Protein AF-A0A6A4IQ89-F1 (afdb_monomer_lite)

Secondary structure (DSSP, 8-state):
--HHHHHHHHHHHHHHHHSGGG--HHHHHHHHHHHHHHHHHHHHHHHHHHHHHHHHH-----TT-------------HHHHHHHHHHHHHHTTS-TT-TT---HHHHHHHHHHHHHHHHHHHHHHHHHHHHTTPPPTT----HHHHHHHHHHHHH----HHHHSSSSSS-S---TTGGG--S-TTS--S---PPPPHHHHHHGGGS----TTS----SS-------

Structure (mmCIF, N/CA/C/O backbone):
data_AF-A0A6A4IQ89-F1
#
_entry.id   AF-A0A6A4IQ89-F1
#
loop_
_atom_site.group_PDB
_atom_site.id
_atom_site.type_symbol
_atom_site.label_atom_id
_atom_site.label_alt_id
_atom_site.label_comp_id
_atom_site.label_asym_id
_atom_site.label_entity_id
_atom_site.label_seq_id
_atom_site.pdbx_PDB_ins_code
_atom_site.Cartn_x
_atom_site.Cartn_y
_atom_site.Cartn_z
_atom_site.occupancy
_atom_site.B_iso_or_equiv
_atom_site.auth_seq_id
_atom_site.auth_comp_id
_atom_site.auth_asym_id
_atom_site.auth_atom_id
_atom_site.pdbx_PDB_model_num
ATOM 1 N N . MET A 1 1 ? 2.270 -12.446 33.633 1.00 68.94 1 MET A N 1
ATOM 2 C CA . MET A 1 1 ? 0.874 -12.701 34.035 1.00 68.94 1 MET A CA 1
ATOM 3 C C . MET A 1 1 ? 0.295 -13.716 33.079 1.00 68.94 1 MET A C 1
ATOM 5 O O . MET A 1 1 ? 0.634 -13.669 31.901 1.00 68.94 1 MET A O 1
ATOM 9 N N . SER A 1 2 ? -0.497 -14.657 33.582 1.00 84.56 2 SER A N 1
ATOM 10 C CA . SER A 1 2 ? -1.205 -15.602 32.707 1.00 84.56 2 SER A CA 1
ATOM 11 C C . SER A 1 2 ? -2.421 -14.926 32.058 1.00 84.56 2 SER A C 1
ATOM 13 O O . SER A 1 2 ? -2.947 -13.960 32.606 1.00 84.56 2 SER A O 1
ATOM 15 N N . VAL A 1 3 ? -2.892 -15.431 30.913 1.00 86.69 3 VAL A N 1
ATOM 16 C CA . VAL A 1 3 ? -4.112 -14.921 30.243 1.00 86.69 3 VAL A CA 1
ATOM 17 C C . VAL A 1 3 ? -5.302 -14.911 31.205 1.00 86.69 3 VAL A C 1
ATOM 19 O O . VAL A 1 3 ? -6.058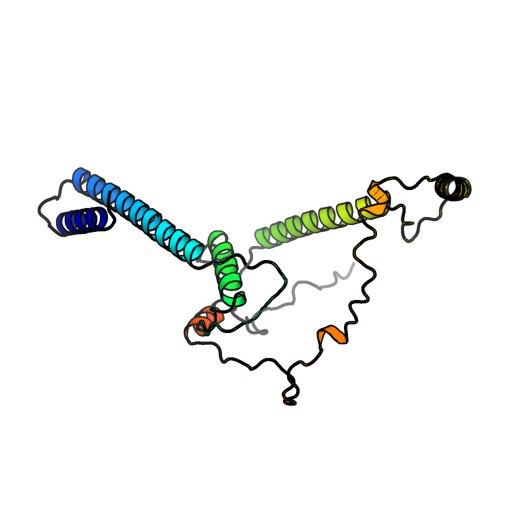 -13.947 31.269 1.00 86.69 3 VAL A O 1
ATOM 22 N N . TRP A 1 4 ? -5.411 -15.965 32.009 1.00 86.94 4 TRP A N 1
ATOM 23 C CA . TRP A 1 4 ? -6.479 -16.135 32.986 1.00 86.94 4 TRP A CA 1
ATOM 24 C C . TRP A 1 4 ? -6.434 -15.078 34.098 1.00 86.94 4 TRP A C 1
ATOM 26 O O . TRP A 1 4 ? -7.455 -14.538 34.510 1.00 86.94 4 TRP A O 1
ATOM 36 N N . GLU A 1 5 ? -5.229 -14.733 34.550 1.00 90.56 5 GLU A N 1
ATOM 37 C CA . GLU A 1 5 ? -4.998 -13.685 35.547 1.00 90.56 5 GLU A CA 1
ATOM 38 C C . GLU A 1 5 ? -5.345 -12.292 34.999 1.00 90.56 5 GLU A C 1
ATOM 40 O O . GLU A 1 5 ? -5.971 -11.495 35.697 1.00 90.56 5 GLU A O 1
ATOM 45 N N . LEU A 1 6 ? -5.016 -12.017 33.731 1.00 90.62 6 LEU A N 1
ATOM 46 C CA . LEU A 1 6 ? -5.393 -10.770 33.055 1.00 90.62 6 LEU A CA 1
ATOM 47 C C . LEU A 1 6 ? -6.915 -10.642 32.897 1.00 90.62 6 LEU A C 1
ATOM 49 O O . LEU A 1 6 ? -7.459 -9.560 33.110 1.00 90.62 6 LEU A O 1
ATOM 53 N N . GLN A 1 7 ? -7.608 -11.739 32.583 1.00 90.50 7 GLN A N 1
ATOM 54 C CA . GLN A 1 7 ? -9.072 -11.773 32.513 1.00 90.50 7 GLN A CA 1
ATOM 55 C C . GLN A 1 7 ? -9.723 -11.550 33.888 1.00 90.50 7 GLN A C 1
ATOM 57 O O . GLN A 1 7 ? -10.624 -10.721 33.995 1.00 90.50 7 GLN A O 1
ATOM 62 N N . ASP A 1 8 ? -9.233 -12.190 34.959 1.00 93.88 8 ASP A N 1
ATOM 63 C CA . ASP A 1 8 ? -9.759 -11.960 36.319 1.00 93.88 8 ASP A CA 1
ATOM 64 C C . ASP A 1 8 ? -9.570 -10.499 36.767 1.00 93.88 8 ASP A C 1
ATOM 66 O O . ASP A 1 8 ? -10.473 -9.892 37.355 1.00 93.88 8 ASP A O 1
ATOM 70 N N . MET A 1 9 ? -8.421 -9.893 36.447 1.00 90.94 9 MET A N 1
ATOM 71 C CA . MET A 1 9 ? -8.182 -8.470 36.706 1.00 90.94 9 MET A CA 1
ATOM 72 C C . MET A 1 9 ? -9.111 -7.569 35.885 1.00 90.94 9 MET A C 1
ATOM 74 O O . MET A 1 9 ? -9.670 -6.612 36.428 1.00 90.94 9 MET A O 1
ATOM 78 N N . TYR A 1 10 ? -9.322 -7.887 34.605 1.00 92.75 10 TYR A N 1
ATOM 79 C CA . TYR A 1 10 ? -10.245 -7.156 33.739 1.00 92.75 10 TYR A CA 1
ATOM 80 C C . TYR A 1 10 ? -11.674 -7.173 34.295 1.00 92.75 10 TYR A C 1
ATOM 82 O O . TYR A 1 10 ? -12.286 -6.112 34.447 1.00 92.75 10 TYR A O 1
ATOM 90 N N . ASP A 1 11 ? -12.165 -8.350 34.684 1.00 93.69 11 ASP A N 1
ATOM 91 C CA . ASP A 1 11 ? -13.508 -8.552 35.231 1.00 93.69 11 ASP A CA 1
ATOM 92 C C . ASP A 1 11 ? -13.694 -7.876 36.589 1.00 93.69 11 ASP A C 1
ATOM 94 O O . ASP A 1 11 ? -14.773 -7.359 36.906 1.00 93.69 11 ASP A O 1
ATOM 98 N N . ARG A 1 12 ? -12.646 -7.868 37.419 1.00 90.75 12 ARG A N 1
ATOM 99 C CA . ARG A 1 12 ? -12.648 -7.151 38.695 1.00 90.75 12 ARG A CA 1
ATOM 100 C C . ARG A 1 12 ? -12.731 -5.645 38.469 1.00 90.75 12 ARG A C 1
ATOM 102 O O . ARG A 1 12 ? -13.563 -4.990 39.095 1.00 90.75 12 ARG A O 1
ATOM 109 N N . ASN A 1 13 ? -11.934 -5.110 37.547 1.00 90.06 13 ASN A N 1
ATOM 110 C CA . ASN A 1 13 ? -11.950 -3.692 37.197 1.00 90.06 13 ASN A CA 1
ATOM 111 C C . ASN A 1 13 ? -13.287 -3.287 36.558 1.00 90.06 13 ASN A C 1
ATOM 113 O O . ASN A 1 13 ? -13.842 -2.249 36.914 1.00 90.06 13 ASN A O 1
ATOM 117 N N . ALA A 1 14 ? -13.876 -4.148 35.724 1.00 90.31 14 ALA A N 1
ATOM 118 C CA . ALA A 1 14 ? -15.199 -3.934 35.140 1.00 90.31 14 ALA A CA 1
ATOM 119 C C . ALA A 1 14 ? -16.295 -3.899 36.215 1.00 90.31 14 ALA A C 1
ATOM 121 O O . ALA A 1 14 ? -17.145 -3.009 36.208 1.00 90.31 14 ALA A O 1
ATOM 122 N N . ARG A 1 15 ? -16.246 -4.815 37.193 1.00 89.81 15 ARG A N 1
ATOM 123 C CA . ARG A 1 15 ? -17.157 -4.801 38.350 1.00 89.81 15 ARG A CA 1
ATOM 124 C C . ARG A 1 15 ? -17.005 -3.542 39.197 1.00 89.81 15 ARG A C 1
ATOM 126 O O . ARG A 1 15 ? -18.012 -3.001 39.646 1.00 89.81 15 ARG A O 1
ATOM 133 N N . ILE A 1 16 ? -15.778 -3.059 39.393 1.00 86.50 16 ILE A N 1
ATOM 134 C CA . ILE A 1 16 ? -15.506 -1.823 40.137 1.00 86.50 16 ILE A CA 1
ATOM 135 C C . ILE A 1 16 ? -16.089 -0.612 39.401 1.00 86.50 16 ILE A C 1
ATOM 137 O O . ILE A 1 16 ? -16.771 0.192 40.033 1.00 86.50 16 ILE A O 1
ATOM 141 N N . LEU A 1 17 ? -15.889 -0.514 38.083 1.00 85.44 17 LEU A N 1
ATOM 142 C CA . LEU A 1 17 ? -16.456 0.553 37.249 1.00 85.44 17 LEU A CA 1
ATOM 143 C C . LEU A 1 17 ? -17.991 0.504 37.181 1.00 85.44 17 LEU A C 1
ATOM 145 O O . LEU A 1 17 ? -18.634 1.551 37.174 1.00 85.44 17 LEU A O 1
ATOM 149 N N . ALA A 1 18 ? -18.585 -0.693 37.165 1.00 85.56 18 ALA A N 1
ATOM 150 C CA . ALA A 1 18 ? -20.037 -0.875 37.200 1.00 85.56 18 ALA A CA 1
ATOM 151 C C . ALA A 1 18 ? -20.637 -0.559 38.582 1.00 85.56 18 ALA A C 1
ATOM 153 O O . ALA A 1 18 ? -21.806 -0.181 38.690 1.00 85.56 18 ALA A O 1
ATOM 154 N N . SER A 1 19 ? -19.852 -0.707 39.653 1.00 82.19 19 SER A N 1
ATOM 155 C CA . SER A 1 19 ? -20.294 -0.408 41.011 1.00 82.19 19 SER A CA 1
ATOM 156 C C . SER A 1 19 ? -20.201 1.094 41.303 1.00 82.19 19 SER A C 1
ATOM 158 O O . SER A 1 19 ? -19.132 1.695 41.314 1.00 82.19 19 SER A O 1
ATOM 160 N N . THR A 1 20 ? -21.330 1.720 41.634 1.00 64.81 20 THR A N 1
ATOM 161 C CA . THR A 1 20 ? -21.434 3.163 41.950 1.00 64.81 20 THR A CA 1
ATOM 162 C C . THR A 1 20 ? -20.740 3.564 43.270 1.00 64.81 20 THR A C 1
ATOM 164 O O . THR A 1 20 ? -20.880 4.690 43.742 1.00 64.81 20 THR A O 1
ATOM 167 N N . GLN A 1 21 ? -20.004 2.650 43.914 1.00 60.44 21 GLN A N 1
ATOM 168 C CA . GLN A 1 21 ? -19.345 2.870 45.209 1.00 60.44 21 GLN A CA 1
ATOM 169 C C . GLN A 1 21 ? -17.971 3.559 45.092 1.00 60.44 21 GLN A C 1
ATOM 171 O O . GLN A 1 21 ? -17.396 3.942 46.109 1.00 60.44 21 GLN A O 1
ATOM 176 N N . GLY A 1 22 ? -17.460 3.770 43.873 1.00 58.81 22 GLY A N 1
ATOM 177 C CA . GLY A 1 22 ? -16.130 4.327 43.595 1.00 58.81 22 GLY A CA 1
ATOM 178 C C . GLY A 1 22 ? -16.110 5.710 42.930 1.00 58.81 22 GLY A C 1
ATOM 179 O O . GLY A 1 22 ? -15.204 5.974 42.145 1.00 58.81 22 GLY A O 1
ATOM 180 N N . ASN A 1 23 ? -17.070 6.599 43.217 1.00 59.66 23 ASN A N 1
ATOM 181 C CA . ASN A 1 23 ? -17.261 7.906 42.550 1.00 59.66 23 ASN A CA 1
ATOM 182 C C . ASN A 1 23 ? -16.184 8.986 42.837 1.00 59.66 23 ASN A C 1
ATOM 184 O O . ASN A 1 23 ? -16.491 10.179 42.861 1.00 59.66 23 ASN A O 1
ATOM 188 N N . SER A 1 24 ? -14.916 8.625 43.050 1.00 75.19 24 SER A N 1
ATOM 189 C CA . SER A 1 24 ? -13.835 9.618 42.974 1.00 75.19 24 SER A CA 1
ATOM 190 C C . SER A 1 24 ? -13.280 9.624 41.550 1.00 75.19 24 SER A C 1
ATOM 192 O O . SER A 1 24 ? -12.817 8.594 41.064 1.00 75.19 24 SER A O 1
ATOM 194 N N . SER A 1 25 ? -13.339 10.773 40.872 1.00 77.50 25 SER A N 1
ATOM 195 C CA . SER A 1 25 ? -12.936 10.918 39.462 1.00 77.50 25 SER A CA 1
ATOM 196 C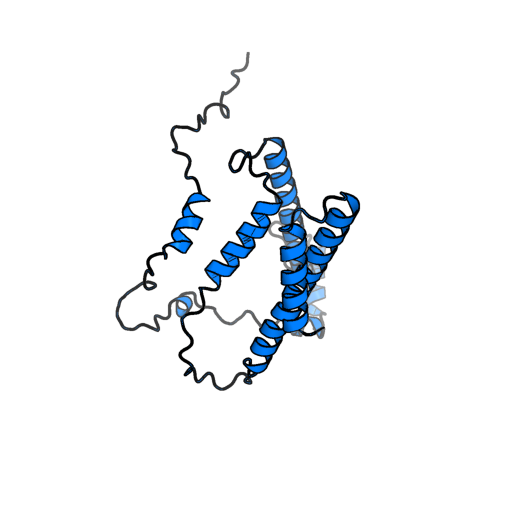 C . SER A 1 25 ? -11.541 10.351 39.176 1.00 77.50 25 SER A C 1
ATOM 198 O O . SER A 1 25 ? -11.350 9.626 38.208 1.00 77.50 25 SER A O 1
ATOM 200 N N . ARG A 1 26 ? -10.592 10.575 40.092 1.00 83.62 26 ARG A N 1
ATOM 201 C CA . ARG A 1 26 ? -9.219 10.052 40.001 1.00 83.62 26 ARG A CA 1
ATOM 202 C C . ARG A 1 26 ? -9.120 8.531 40.096 1.00 83.62 26 ARG A C 1
ATOM 204 O O . ARG A 1 26 ? -8.215 7.938 39.521 1.00 83.62 26 ARG A O 1
ATOM 211 N N . TYR A 1 27 ? -10.003 7.892 40.861 1.00 84.94 27 TYR A N 1
ATOM 212 C CA . TYR A 1 27 ? -10.013 6.434 40.978 1.00 84.94 27 TYR A CA 1
ATOM 213 C C . TYR A 1 27 ? -10.566 5.792 39.706 1.00 84.94 27 TYR A C 1
ATOM 215 O O . TYR A 1 27 ? -9.984 4.826 39.224 1.00 84.94 27 TYR A O 1
ATOM 223 N N . VAL A 1 28 ? -11.618 6.376 39.124 1.00 87.44 28 VAL A N 1
ATOM 224 C CA . VAL A 1 28 ? -12.167 5.935 37.8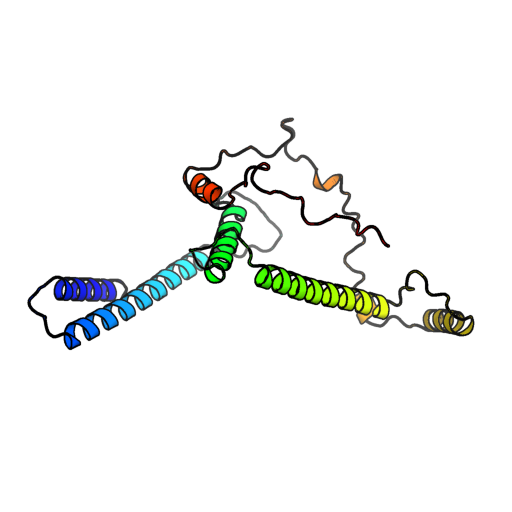34 1.00 87.44 28 VAL A CA 1
ATOM 225 C C . VAL A 1 28 ? -11.114 6.055 36.732 1.00 87.44 28 VAL A C 1
ATOM 227 O O . VAL A 1 28 ? -10.862 5.070 36.052 1.00 87.44 28 VAL A O 1
ATOM 230 N N . GLU A 1 29 ? -10.430 7.199 36.621 1.00 88.69 29 GLU A N 1
ATOM 231 C CA . GLU A 1 29 ? -9.337 7.400 35.652 1.00 88.69 29 GLU A CA 1
ATOM 232 C C . GLU A 1 29 ? -8.212 6.366 35.798 1.00 88.69 29 GLU A C 1
ATOM 234 O O . GLU A 1 29 ? -7.666 5.880 34.809 1.00 88.69 29 GLU A O 1
ATOM 239 N N . ARG A 1 30 ? -7.864 5.996 37.036 1.00 89.81 30 ARG A N 1
ATOM 240 C CA . ARG A 1 30 ? -6.837 4.979 37.280 1.00 89.81 30 ARG A CA 1
ATOM 241 C C . ARG A 1 30 ? -7.291 3.596 36.817 1.00 89.81 30 ARG A C 1
ATOM 243 O O . ARG A 1 30 ? -6.514 2.893 36.181 1.00 89.81 30 ARG A O 1
ATOM 250 N N . ILE A 1 31 ? -8.525 3.208 37.138 1.00 90.19 31 ILE A N 1
ATOM 251 C CA . ILE A 1 31 ? -9.064 1.888 36.783 1.00 90.19 31 ILE A CA 1
ATOM 252 C C . ILE A 1 31 ? -9.288 1.774 35.269 1.00 90.19 31 ILE A C 1
ATOM 254 O O . ILE A 1 31 ? -9.030 0.717 34.700 1.00 90.19 31 ILE A O 1
ATOM 258 N N . THR A 1 32 ? -9.705 2.844 34.587 1.00 90.69 32 THR A N 1
ATOM 259 C CA . THR A 1 32 ? -9.837 2.835 33.121 1.00 90.69 32 THR A CA 1
ATOM 260 C C . THR A 1 32 ? -8.480 2.747 32.426 1.00 90.69 32 THR A C 1
ATOM 262 O O . THR A 1 32 ? -8.337 1.979 31.475 1.00 90.69 32 THR A O 1
ATOM 265 N N . ALA A 1 33 ? -7.461 3.458 32.923 1.00 93.06 33 ALA A N 1
ATOM 266 C CA . ALA A 1 33 ? -6.092 3.323 32.427 1.00 93.06 33 ALA A CA 1
ATOM 267 C C . ALA A 1 33 ? -5.544 1.899 32.638 1.00 93.06 33 ALA A C 1
ATOM 269 O O . ALA A 1 33 ? -4.902 1.339 31.751 1.00 93.06 33 ALA A O 1
ATOM 270 N N . GLU A 1 34 ? -5.844 1.286 33.786 1.00 92.38 34 GLU A N 1
ATOM 271 C CA . GLU A 1 34 ? -5.479 -0.101 34.081 1.00 92.38 34 GLU A CA 1
ATOM 272 C C . GLU A 1 34 ? -6.196 -1.091 33.148 1.00 92.38 34 GLU A C 1
ATOM 274 O O . GLU A 1 34 ? -5.560 -2.000 32.619 1.00 92.38 34 GLU A O 1
ATOM 279 N N . GLN A 1 35 ? -7.489 -0.891 32.860 1.00 92.50 35 GLN A N 1
ATOM 280 C CA . GLN A 1 35 ? -8.213 -1.709 31.881 1.00 92.50 35 GLN A CA 1
ATOM 281 C C . GLN A 1 35 ? -7.625 -1.605 30.473 1.00 92.50 35 GLN A C 1
ATOM 283 O O . GLN A 1 35 ? -7.495 -2.629 29.806 1.00 92.50 35 GLN A O 1
ATOM 288 N N . ALA A 1 36 ? -7.234 -0.407 30.033 1.00 92.75 36 ALA A N 1
ATOM 289 C CA . ALA A 1 36 ? -6.598 -0.224 28.730 1.00 92.75 36 ALA A CA 1
ATOM 290 C C . ALA A 1 36 ? -5.245 -0.957 28.646 1.00 92.75 36 ALA A C 1
ATOM 292 O O . ALA A 1 36 ? -4.939 -1.598 27.637 1.00 92.75 36 ALA A O 1
ATOM 293 N N . ALA A 1 37 ? -4.456 -0.927 29.725 1.00 93.31 37 ALA A N 1
ATOM 294 C CA . ALA A 1 37 ? -3.198 -1.667 29.809 1.00 93.31 37 ALA A CA 1
ATOM 295 C C . ALA A 1 37 ? -3.422 -3.190 29.759 1.00 93.31 37 ALA A C 1
ATOM 297 O O . ALA A 1 37 ? -2.748 -3.884 28.998 1.00 93.31 37 ALA A O 1
ATOM 298 N N . ILE A 1 38 ? -4.410 -3.701 30.505 1.00 91.94 38 ILE A N 1
ATOM 299 C CA . ILE A 1 38 ? -4.768 -5.128 30.508 1.00 91.94 38 ILE A CA 1
ATOM 300 C C . ILE A 1 38 ? -5.243 -5.577 29.122 1.00 91.94 38 ILE A C 1
ATOM 302 O O . ILE A 1 38 ? -4.815 -6.623 28.645 1.00 91.94 38 ILE A O 1
ATOM 306 N N . GLN A 1 39 ? -6.090 -4.789 28.453 1.00 89.50 39 GLN A N 1
ATOM 307 C CA . GLN A 1 39 ? -6.571 -5.104 27.103 1.00 89.50 39 GLN A CA 1
ATOM 308 C C . GLN A 1 39 ? -5.426 -5.171 26.092 1.00 89.50 39 GLN A C 1
ATOM 310 O O . GLN A 1 39 ? -5.365 -6.109 25.302 1.00 89.50 39 GLN A O 1
ATOM 315 N N . THR A 1 40 ? -4.492 -4.221 26.158 1.00 91.25 40 THR A N 1
ATOM 316 C CA . THR A 1 40 ? -3.306 -4.212 25.291 1.00 91.25 40 THR A CA 1
ATOM 317 C C . THR A 1 40 ? -2.476 -5.480 25.493 1.00 91.25 40 THR A C 1
ATOM 319 O O . THR A 1 40 ? -2.108 -6.148 24.530 1.00 91.25 40 THR A O 1
ATOM 322 N N . GLN A 1 41 ? -2.256 -5.864 26.752 1.00 88.81 41 GLN A N 1
ATOM 323 C CA . GLN A 1 41 ? -1.493 -7.059 27.094 1.00 88.81 41 GLN A CA 1
ATOM 324 C C . GLN A 1 41 ? -2.219 -8.360 26.713 1.00 88.81 41 GLN A C 1
ATOM 326 O O . GLN A 1 41 ? -1.577 -9.326 26.310 1.00 88.81 41 GLN A O 1
ATOM 331 N N . LEU A 1 42 ? -3.552 -8.402 26.803 1.00 88.38 42 LEU A N 1
ATOM 332 C CA . LEU A 1 42 ? -4.347 -9.557 26.381 1.00 88.38 42 LEU A CA 1
ATOM 333 C C . LEU A 1 42 ? -4.252 -9.770 24.863 1.00 88.38 42 LEU A C 1
ATOM 335 O O . LEU A 1 42 ? -4.090 -10.903 24.415 1.00 88.38 42 LEU A O 1
ATOM 339 N N . VAL A 1 43 ? -4.310 -8.684 24.085 1.00 88.25 43 VAL A N 1
ATOM 340 C CA . VAL A 1 43 ? -4.144 -8.718 22.624 1.00 88.25 43 VAL A CA 1
ATOM 341 C C . VAL A 1 43 ? -2.734 -9.161 22.244 1.00 88.25 43 VAL A C 1
ATOM 343 O O . VAL A 1 43 ? -2.585 -9.984 21.347 1.00 88.25 43 VAL A O 1
ATOM 346 N N . GLU A 1 44 ? -1.708 -8.673 22.941 1.00 88.25 44 GLU A N 1
ATOM 347 C CA . GLU A 1 44 ? -0.318 -9.077 22.706 1.00 88.25 44 GLU A CA 1
ATOM 348 C C . GLU A 1 44 ? -0.115 -10.576 22.968 1.00 88.25 44 GLU A C 1
ATOM 350 O O . GLU A 1 44 ? 0.389 -11.294 22.105 1.00 88.25 44 GLU A O 1
ATOM 355 N N . VAL A 1 45 ? -0.573 -11.080 24.119 1.00 86.44 45 VAL A N 1
ATOM 356 C CA . VAL A 1 45 ? -0.407 -12.497 24.481 1.00 86.44 45 VAL A CA 1
ATOM 357 C C . VAL A 1 45 ? -1.226 -13.411 23.564 1.00 86.44 45 VAL A C 1
ATOM 359 O O . VAL A 1 45 ? -0.704 -14.422 23.097 1.00 86.44 45 VAL A O 1
ATOM 362 N N . HIS A 1 46 ? -2.474 -13.049 23.251 1.00 80.75 46 HIS A N 1
ATOM 363 C CA . HIS A 1 46 ? -3.310 -13.821 22.327 1.00 80.75 46 HIS A CA 1
ATOM 364 C C . HIS A 1 46 ? -2.760 -13.773 20.891 1.00 80.75 46 HIS A C 1
ATOM 366 O O . HIS A 1 46 ? -2.759 -14.780 20.186 1.00 80.75 46 HIS A O 1
ATOM 372 N N . GLY A 1 47 ? -2.222 -12.629 20.461 1.00 75.31 47 GLY A N 1
ATOM 373 C CA . GLY A 1 47 ? -1.547 -12.486 19.170 1.00 75.31 47 GLY A CA 1
ATOM 374 C C . GLY A 1 47 ? -0.292 -13.355 19.066 1.00 75.31 47 GLY A C 1
ATOM 375 O O . GLY A 1 47 ? -0.072 -14.005 18.046 1.00 75.31 47 GLY A O 1
ATOM 376 N N . MET A 1 48 ? 0.499 -13.447 20.139 1.00 78.00 48 MET A N 1
ATOM 377 C CA . MET A 1 48 ? 1.655 -14.347 20.200 1.00 78.00 48 MET A CA 1
ATOM 378 C C . MET A 1 48 ? 1.256 -15.828 20.148 1.00 78.00 48 MET A C 1
ATOM 380 O O . MET A 1 48 ? 1.978 -16.626 19.552 1.00 78.00 48 MET A O 1
ATOM 384 N N . GLU A 1 49 ? 0.124 -16.215 20.740 1.00 78.44 49 GLU A N 1
ATOM 385 C CA . GLU A 1 49 ? -0.376 -17.595 20.688 1.00 78.44 49 GLU A CA 1
ATOM 386 C C . GLU A 1 49 ? -0.829 -17.987 19.274 1.00 78.44 49 GLU A C 1
ATOM 388 O O . GLU A 1 49 ? -0.495 -19.076 18.804 1.00 78.44 49 GLU A O 1
ATOM 393 N N . VAL A 1 50 ? -1.477 -17.075 18.543 1.00 77.88 50 VAL A N 1
ATOM 394 C CA . VAL A 1 50 ? -1.819 -17.266 17.121 1.00 77.88 50 VAL A CA 1
ATOM 395 C C . VAL A 1 50 ? -0.561 -17.427 16.261 1.00 77.88 50 VAL A C 1
ATOM 397 O O . VAL A 1 50 ? -0.491 -18.321 15.422 1.00 77.88 50 VAL A O 1
ATOM 400 N N . ILE A 1 51 ? 0.480 -16.624 16.499 1.00 76.75 51 ILE A N 1
ATOM 401 C CA . ILE A 1 51 ? 1.750 -16.752 15.766 1.00 76.75 51 ILE A CA 1
ATOM 402 C C . ILE A 1 51 ? 2.450 -18.074 16.107 1.00 76.75 51 ILE A C 1
ATOM 404 O O . ILE A 1 51 ? 2.954 -18.751 15.218 1.00 76.75 51 ILE A O 1
ATOM 408 N N . ASN A 1 52 ? 2.474 -18.477 17.379 1.00 76.81 52 ASN A N 1
ATOM 409 C CA . ASN A 1 52 ? 3.137 -19.710 17.814 1.00 76.81 52 ASN A CA 1
ATOM 410 C C . ASN A 1 52 ? 2.396 -20.965 17.323 1.00 76.81 52 ASN A C 1
ATOM 412 O O . ASN A 1 52 ? 3.024 -21.940 16.920 1.00 76.81 52 ASN A O 1
ATOM 416 N N . THR A 1 53 ? 1.063 -20.940 17.308 1.00 80.94 53 THR A N 1
ATOM 417 C CA . THR A 1 53 ? 0.254 -22.008 16.699 1.00 80.94 53 THR A CA 1
ATOM 418 C C . THR A 1 53 ? 0.433 -22.051 15.183 1.00 80.94 53 THR A C 1
ATOM 420 O O . THR A 1 53 ? 0.625 -23.137 14.643 1.00 80.94 53 THR A O 1
ATOM 423 N N . GLY A 1 54 ? 0.489 -20.893 14.516 1.00 78.38 54 GLY A N 1
ATOM 424 C CA . GLY A 1 54 ? 0.849 -20.788 13.101 1.00 78.38 54 GLY A CA 1
ATOM 425 C C . GLY A 1 54 ? 2.213 -21.411 12.808 1.00 78.38 54 GLY A C 1
ATOM 426 O O . GLY A 1 54 ? 2.299 -22.330 12.004 1.00 78.38 54 GLY A O 1
ATOM 427 N N . LEU A 1 55 ? 3.256 -21.007 13.538 1.00 79.94 55 LEU A N 1
ATOM 428 C CA . LEU A 1 55 ? 4.620 -21.526 13.375 1.00 79.94 55 LEU A CA 1
ATOM 429 C C . LEU A 1 55 ? 4.747 -23.029 13.661 1.00 79.94 55 LEU A C 1
ATOM 431 O O . LEU A 1 55 ? 5.557 -23.709 13.040 1.00 79.94 55 LEU A O 1
ATOM 435 N N . ARG A 1 56 ? 3.965 -23.565 14.606 1.00 80.31 56 ARG A N 1
ATOM 436 C CA . ARG A 1 56 ? 3.933 -25.011 14.883 1.00 80.31 56 ARG A CA 1
ATOM 437 C C . ARG A 1 56 ? 3.258 -25.811 13.774 1.00 80.31 56 ARG A C 1
ATOM 439 O O . ARG A 1 56 ? 3.614 -26.969 13.582 1.00 80.31 56 ARG A O 1
ATOM 446 N N . ASN A 1 57 ? 2.295 -25.209 13.083 1.00 76.56 57 ASN A N 1
ATOM 447 C CA . ASN A 1 57 ? 1.557 -25.853 12.002 1.00 76.56 57 ASN A CA 1
ATOM 448 C C . ASN A 1 57 ? 2.215 -25.640 10.632 1.00 76.56 57 ASN A C 1
ATOM 450 O O . ASN A 1 57 ? 1.940 -26.396 9.705 1.00 76.56 57 ASN A O 1
ATOM 454 N N . THR A 1 58 ? 3.105 -24.657 10.491 1.00 67.81 58 THR A N 1
ATOM 455 C CA . THR A 1 58 ? 3.929 -24.501 9.291 1.00 67.81 58 THR A CA 1
ATOM 456 C C . THR A 1 58 ? 5.081 -25.499 9.326 1.00 67.81 58 THR A C 1
ATOM 458 O O . THR A 1 58 ? 6.055 -25.326 10.060 1.00 67.81 58 THR A O 1
ATOM 461 N N . ARG A 1 59 ? 4.976 -26.552 8.517 1.00 71.31 59 ARG A N 1
ATOM 462 C CA . ARG A 1 59 ? 6.095 -27.429 8.175 1.00 71.31 59 ARG A CA 1
ATOM 463 C C . ARG A 1 59 ? 6.772 -26.841 6.940 1.00 71.31 59 ARG A C 1
ATOM 465 O O . ARG A 1 59 ? 6.121 -26.703 5.914 1.00 71.31 59 ARG A O 1
ATOM 472 N N . ILE A 1 60 ? 8.047 -26.477 7.055 1.00 60.31 60 ILE A N 1
ATOM 473 C CA . ILE A 1 60 ? 8.867 -26.108 5.895 1.00 60.31 60 ILE A CA 1
ATOM 474 C C . ILE A 1 60 ? 9.131 -27.412 5.137 1.00 60.31 60 ILE A C 1
ATOM 476 O O . ILE A 1 60 ? 9.731 -28.335 5.694 1.00 60.31 60 ILE A O 1
ATOM 480 N N . VAL A 1 61 ? 8.577 -27.518 3.936 1.00 56.75 61 VAL A N 1
ATOM 481 C CA . VAL A 1 61 ? 8.816 -28.608 2.986 1.00 56.75 61 VAL A CA 1
ATOM 482 C C . VAL A 1 61 ? 9.771 -28.033 1.938 1.00 56.75 61 VAL A C 1
ATOM 484 O O . VAL A 1 61 ? 9.532 -26.922 1.478 1.00 56.75 61 VAL A O 1
ATOM 487 N N . ASP A 1 62 ? 10.882 -28.727 1.676 1.00 44.97 62 ASP A N 1
ATOM 488 C CA . ASP A 1 62 ? 11.813 -28.411 0.577 1.00 44.97 62 ASP A CA 1
ATOM 489 C C . ASP A 1 62 ? 11.102 -28.659 -0.766 1.00 44.97 62 ASP A C 1
ATOM 491 O O . ASP A 1 62 ? 10.315 -29.603 -0.869 1.00 44.97 62 ASP A O 1
ATOM 495 N N . ASP A 1 63 ? 11.390 -27.819 -1.761 1.00 52.62 63 ASP A N 1
ATOM 496 C CA . ASP A 1 63 ? 10.676 -27.630 -3.039 1.00 52.62 63 ASP A CA 1
ATOM 497 C C . ASP A 1 63 ? 10.692 -28.827 -4.031 1.00 52.62 63 ASP A C 1
ATOM 499 O O . ASP A 1 63 ? 10.882 -28.631 -5.228 1.00 52.62 63 ASP A O 1
ATOM 503 N N . GLU A 1 64 ? 10.488 -30.078 -3.597 1.00 50.00 64 GLU A N 1
ATOM 504 C CA . GLU A 1 64 ? 10.431 -31.231 -4.526 1.00 50.00 64 GLU A CA 1
ATOM 505 C C . GLU A 1 64 ? 9.189 -32.135 -4.439 1.00 50.00 64 GLU A C 1
ATOM 507 O O . GLU A 1 64 ? 9.003 -32.956 -5.333 1.00 50.00 64 GLU A O 1
ATOM 512 N N . GLU A 1 65 ? 8.284 -31.993 -3.466 1.00 45.16 65 GLU A N 1
ATOM 513 C CA . GLU A 1 65 ? 7.061 -32.821 -3.432 1.00 45.16 65 GLU A CA 1
ATOM 514 C C . GLU A 1 65 ? 5.846 -32.037 -2.904 1.00 45.16 65 GLU A C 1
ATOM 516 O O . GLU A 1 65 ? 5.535 -32.040 -1.709 1.00 45.16 65 GLU A O 1
ATOM 521 N N . GLU A 1 66 ? 5.119 -31.380 -3.813 1.00 47.88 66 GLU A N 1
ATOM 522 C CA . GLU A 1 66 ? 3.760 -30.887 -3.561 1.00 47.88 66 GLU A CA 1
ATOM 523 C C . GLU A 1 66 ? 2.738 -32.036 -3.633 1.00 47.88 66 GLU A C 1
ATOM 525 O O . GLU A 1 66 ? 1.971 -32.157 -4.584 1.00 47.88 66 GLU A O 1
ATOM 530 N N . ASP A 1 67 ? 2.678 -32.874 -2.595 1.00 45.53 67 ASP A N 1
ATOM 531 C CA . ASP A 1 67 ? 1.512 -33.737 -2.362 1.00 45.53 67 ASP A CA 1
ATOM 532 C C . ASP A 1 67 ? 0.494 -32.993 -1.479 1.00 45.53 67 ASP A C 1
ATOM 534 O O . ASP A 1 67 ? 0.533 -32.995 -0.242 1.00 45.53 67 ASP A O 1
ATOM 538 N N . VAL A 1 68 ? -0.437 -32.311 -2.150 1.00 52.03 68 VAL A N 1
ATOM 539 C CA . VAL A 1 68 ? -1.567 -31.597 -1.548 1.00 52.03 68 VAL A CA 1
ATOM 540 C C . VAL A 1 68 ? -2.652 -32.595 -1.133 1.00 52.03 68 VAL A C 1
ATOM 542 O O . VAL A 1 68 ? -3.599 -32.860 -1.868 1.00 52.03 68 VAL A O 1
ATOM 545 N N . GLU A 1 69 ? -2.580 -33.107 0.097 1.00 50.47 69 GLU A N 1
ATOM 546 C CA . GLU A 1 69 ? -3.756 -33.687 0.761 1.00 50.47 69 GLU A CA 1
ATOM 547 C C . GLU A 1 69 ? -3.890 -33.212 2.214 1.00 50.47 69 GLU A C 1
ATOM 549 O O . GLU A 1 69 ? -3.815 -33.969 3.181 1.00 50.47 69 GLU A O 1
ATOM 554 N N . ILE A 1 70 ? -4.147 -31.914 2.385 1.00 47.47 70 ILE A N 1
ATOM 555 C CA . ILE A 1 70 ? -4.789 -31.397 3.595 1.00 47.47 70 ILE A CA 1
ATOM 556 C C . ILE A 1 70 ? -6.001 -30.593 3.143 1.00 47.47 70 ILE A C 1
ATOM 558 O O . ILE A 1 70 ? -5.882 -29.484 2.632 1.00 47.47 70 ILE A O 1
ATOM 562 N N . LYS A 1 71 ? -7.191 -31.168 3.341 1.00 49.69 71 LYS A N 1
ATOM 563 C CA . LYS A 1 71 ? -8.476 -30.467 3.227 1.00 49.69 71 LYS A CA 1
ATOM 564 C C . LYS A 1 71 ? -8.576 -29.426 4.346 1.00 49.69 71 LYS A C 1
ATOM 566 O O . LYS A 1 71 ? -9.246 -29.658 5.349 1.00 49.69 71 LYS A O 1
ATOM 571 N N . SER A 1 72 ? -7.870 -28.310 4.212 1.00 50.59 72 SER A N 1
ATOM 572 C CA . SER A 1 72 ? -8.176 -27.094 4.956 1.00 50.59 72 SER A CA 1
ATOM 573 C C . SER A 1 72 ? -9.316 -26.384 4.239 1.00 50.59 72 SER A C 1
ATOM 575 O O . SER A 1 72 ? -9.263 -26.210 3.023 1.00 50.59 72 SER A O 1
ATOM 577 N N . GLU A 1 73 ? -10.346 -26.012 4.997 1.00 53.97 73 GLU A N 1
ATOM 578 C CA . GLU A 1 73 ? -11.427 -25.122 4.564 1.00 53.97 73 GLU A CA 1
ATOM 579 C C . GLU A 1 73 ? -10.870 -23.954 3.732 1.00 53.97 73 GLU A C 1
ATOM 581 O O . GLU A 1 73 ? -9.753 -23.501 4.011 1.00 53.97 73 GLU A O 1
ATOM 586 N N . PRO A 1 74 ? -11.595 -23.503 2.688 1.00 54.38 74 PRO A N 1
ATOM 587 C CA . PRO A 1 74 ? -11.048 -22.588 1.697 1.00 54.38 74 PRO A CA 1
ATOM 588 C C . PRO A 1 74 ? -10.479 -21.363 2.417 1.00 54.38 74 PRO A C 1
ATOM 590 O O . PRO A 1 74 ? -11.210 -20.721 3.178 1.00 54.38 74 PRO A O 1
ATOM 593 N N . PRO A 1 75 ? -9.184 -21.041 2.237 1.00 57.97 75 PRO A N 1
ATOM 594 C CA . PRO A 1 75 ? -8.636 -19.836 2.828 1.00 57.97 75 PRO A CA 1
ATOM 595 C C . PRO A 1 75 ? -9.474 -18.682 2.289 1.00 57.97 75 PRO A C 1
ATOM 597 O O . PRO A 1 75 ? -9.580 -18.541 1.068 1.00 57.97 75 PRO A O 1
ATOM 600 N N . MET A 1 76 ? -10.092 -17.890 3.178 1.00 55.91 76 MET A N 1
ATOM 601 C CA . MET A 1 76 ? -10.701 -16.612 2.797 1.00 55.91 76 MET A CA 1
ATOM 602 C C . MET A 1 76 ? -9.739 -15.942 1.824 1.00 55.91 76 MET A C 1
ATOM 604 O O . MET A 1 76 ? -8.558 -15.772 2.145 1.00 55.91 76 MET A O 1
ATOM 608 N N . SER A 1 77 ? -10.214 -15.740 0.594 1.00 63.47 77 SER A N 1
ATOM 609 C CA . SER A 1 77 ? -9.339 -15.569 -0.559 1.00 63.47 77 SER A CA 1
ATOM 610 C C . SER A 1 77 ? -8.285 -14.502 -0.257 1.00 63.47 77 SER A C 1
ATOM 612 O O . SER A 1 77 ? -8.596 -13.440 0.286 1.00 63.47 77 SER A O 1
ATOM 614 N N . LYS A 1 78 ? -7.012 -14.761 -0.585 1.00 61.81 78 LYS A N 1
ATOM 615 C CA . LYS A 1 78 ? -5.914 -13.792 -0.376 1.00 61.81 78 LYS A CA 1
ATOM 616 C C . LYS A 1 78 ? -6.266 -12.399 -0.939 1.00 61.81 78 LYS A C 1
ATOM 618 O O . LYS A 1 78 ? -5.782 -11.382 -0.445 1.00 61.81 78 LYS A O 1
ATOM 623 N N . ALA A 1 79 ? -7.149 -12.359 -1.938 1.00 62.84 79 ALA A N 1
ATOM 624 C CA . ALA A 1 79 ? -7.747 -11.160 -2.506 1.00 62.84 79 ALA A CA 1
ATOM 625 C C . ALA A 1 79 ? -8.639 -10.370 -1.522 1.00 62.84 79 ALA A C 1
ATOM 627 O O . ALA A 1 79 ? -8.521 -9.144 -1.470 1.00 62.84 79 ALA A O 1
ATOM 628 N N . ILE A 1 80 ? -9.486 -11.030 -0.722 1.00 68.81 80 ILE A N 1
ATOM 629 C CA . ILE A 1 80 ? -10.327 -10.381 0.300 1.00 68.81 80 ILE A CA 1
ATOM 630 C C . ILE A 1 80 ? -9.445 -9.732 1.372 1.00 68.81 80 ILE A C 1
ATOM 632 O O . ILE A 1 80 ? -9.632 -8.554 1.673 1.00 68.81 80 ILE A O 1
ATOM 636 N N . ASP A 1 81 ? -8.425 -10.430 1.881 1.00 72.06 81 ASP A N 1
ATOM 637 C CA . ASP A 1 81 ? -7.519 -9.871 2.900 1.00 72.06 81 ASP A CA 1
ATOM 638 C C . ASP A 1 81 ? -6.686 -8.700 2.331 1.00 72.06 81 ASP A C 1
ATOM 640 O O . ASP A 1 81 ? -6.551 -7.641 2.951 1.00 72.06 81 ASP A O 1
ATOM 644 N N . ALA A 1 82 ? -6.208 -8.804 1.084 1.00 73.88 82 ALA A N 1
ATOM 645 C CA . ALA A 1 82 ? -5.539 -7.694 0.401 1.00 73.88 82 ALA A CA 1
ATOM 646 C C . ALA A 1 82 ? -6.451 -6.460 0.254 1.00 73.88 82 ALA A C 1
ATOM 648 O O . ALA A 1 82 ? -6.019 -5.330 0.509 1.00 73.88 82 ALA A O 1
ATOM 649 N N . LYS A 1 83 ? -7.724 -6.670 -0.101 1.00 73.50 83 LYS A N 1
ATOM 650 C CA . LYS A 1 83 ? -8.735 -5.611 -0.223 1.00 73.50 83 LYS A CA 1
ATOM 651 C C . LYS A 1 83 ? -9.073 -4.994 1.136 1.00 73.50 83 LYS A C 1
ATOM 653 O O . LYS A 1 83 ? -9.117 -3.769 1.242 1.00 73.50 83 LYS A O 1
ATOM 658 N N . GLN A 1 84 ? -9.232 -5.800 2.185 1.00 71.81 84 GLN A N 1
ATOM 659 C CA . GLN A 1 84 ? -9.456 -5.324 3.554 1.00 71.81 84 GLN A CA 1
ATOM 660 C C . GLN A 1 84 ? -8.271 -4.487 4.059 1.00 71.81 84 GLN A C 1
ATOM 662 O O . GLN A 1 84 ? -8.465 -3.392 4.593 1.00 71.81 84 GLN A O 1
ATOM 667 N N . ARG A 1 85 ? -7.029 -4.924 3.811 1.00 73.31 85 ARG A N 1
ATOM 668 C CA . ARG A 1 85 ? -5.817 -4.158 4.154 1.00 73.31 85 ARG A CA 1
ATOM 669 C C . ARG A 1 85 ? -5.699 -2.856 3.364 1.00 73.31 85 ARG A C 1
ATOM 671 O O . ARG A 1 85 ? -5.271 -1.846 3.925 1.00 73.31 85 ARG A O 1
ATOM 678 N N . ALA A 1 86 ? -6.062 -2.854 2.083 1.00 69.62 86 ALA A N 1
ATOM 679 C CA . ALA A 1 86 ? -6.090 -1.642 1.266 1.00 69.62 86 ALA A CA 1
ATOM 680 C C . ALA A 1 86 ? -7.145 -0.643 1.776 1.00 69.62 86 ALA A C 1
ATOM 682 O O . ALA A 1 86 ? -6.850 0.544 1.918 1.00 69.62 86 ALA A O 1
ATOM 683 N N . LEU A 1 87 ? -8.336 -1.125 2.142 1.00 67.44 87 LEU A N 1
ATOM 684 C CA . LEU A 1 87 ? -9.408 -0.308 2.715 1.00 67.44 87 LEU A CA 1
ATOM 685 C C . LEU A 1 87 ? -9.042 0.275 4.082 1.00 67.44 87 LEU A C 1
ATOM 687 O O . LEU A 1 87 ? -9.283 1.456 4.325 1.00 67.44 87 LEU A O 1
ATOM 691 N N . ALA A 1 88 ? -8.396 -0.505 4.949 1.00 68.19 88 ALA A N 1
ATOM 692 C CA . ALA A 1 88 ? -7.914 -0.023 6.242 1.00 68.19 88 ALA A CA 1
ATOM 693 C C . ALA A 1 88 ? -6.881 1.109 6.091 1.00 68.19 88 ALA A C 1
ATOM 695 O O . ALA A 1 88 ? -6.883 2.063 6.867 1.00 68.19 88 ALA A O 1
ATOM 696 N N . LYS A 1 89 ? -6.023 1.042 5.063 1.00 67.31 89 LYS A N 1
ATOM 697 C CA . LYS A 1 89 ? -5.060 2.108 4.740 1.00 67.31 89 LYS A CA 1
ATOM 698 C C . LYS A 1 89 ? -5.726 3.346 4.136 1.00 67.31 89 LYS A C 1
ATOM 700 O O . LYS A 1 89 ? -5.252 4.449 4.372 1.00 67.31 89 LYS A O 1
ATOM 705 N N . PHE A 1 90 ? -6.817 3.178 3.392 1.00 61.09 90 PHE A N 1
ATOM 706 C CA . PHE A 1 90 ? -7.582 4.290 2.825 1.00 61.09 90 PHE A CA 1
ATOM 707 C C . PHE A 1 90 ? -8.421 5.026 3.887 1.00 61.09 90 PHE A C 1
ATOM 709 O O . PHE A 1 90 ? -8.528 6.252 3.871 1.00 61.09 90 PHE A O 1
ATOM 716 N N . GLY A 1 91 ? -8.972 4.294 4.861 1.00 56.69 91 GLY A N 1
ATOM 717 C CA . GLY A 1 91 ? -9.786 4.853 5.945 1.00 56.69 91 GLY A CA 1
ATOM 718 C C . GLY A 1 91 ? -9.024 5.725 6.950 1.00 56.69 91 GLY A C 1
ATOM 719 O O . GLY A 1 91 ? -9.645 6.509 7.660 1.00 56.69 91 GLY A O 1
ATOM 720 N N . THR A 1 92 ? -7.691 5.636 7.018 1.00 55.78 92 THR A N 1
ATOM 721 C CA . THR A 1 92 ? -6.877 6.487 7.909 1.00 55.78 92 THR A CA 1
ATOM 722 C C . THR A 1 92 ? -6.534 7.845 7.298 1.00 55.78 92 THR A C 1
ATOM 724 O O . THR A 1 92 ? -6.245 8.784 8.040 1.00 55.78 92 THR A O 1
ATOM 727 N N . THR A 1 93 ? -6.597 7.982 5.970 1.00 54.81 93 THR A N 1
ATOM 728 C CA . THR A 1 93 ? -6.349 9.248 5.260 1.00 54.81 93 THR A CA 1
ATOM 729 C C . THR A 1 93 ? -7.634 9.981 4.884 1.00 54.81 93 THR A C 1
ATOM 731 O O . THR A 1 93 ? -7.613 11.198 4.720 1.00 54.81 93 THR A O 1
ATOM 734 N N . ALA A 1 94 ? -8.760 9.272 4.778 1.00 53.81 94 ALA A N 1
ATOM 735 C CA . ALA A 1 94 ? -10.057 9.854 4.455 1.00 53.81 94 ALA A CA 1
ATOM 736 C C . ALA A 1 94 ? -10.866 10.154 5.730 1.00 53.81 94 ALA A C 1
ATOM 738 O O . ALA A 1 94 ? -11.359 9.254 6.407 1.00 53.81 94 ALA A O 1
ATOM 739 N N . SER A 1 95 ? -11.040 11.440 6.049 1.00 49.88 95 SER A N 1
ATOM 740 C CA . SER A 1 95 ? -12.002 11.888 7.065 1.00 49.88 95 SER A CA 1
ATOM 741 C C . SER A 1 95 ? -13.411 11.357 6.730 1.00 49.88 95 SER A C 1
ATOM 743 O O . SER A 1 95 ? -13.840 11.481 5.577 1.00 49.88 95 SER A O 1
ATOM 745 N N . PRO A 1 96 ? -14.175 10.814 7.700 1.00 54.94 96 PRO A N 1
ATOM 746 C CA . PRO A 1 96 ? -15.438 10.104 7.451 1.00 54.94 96 PRO A CA 1
ATOM 747 C C . PRO A 1 96 ? -16.572 10.982 6.900 1.00 54.94 96 PRO A C 1
ATOM 749 O O . PRO A 1 96 ? -17.667 10.488 6.644 1.00 54.94 96 PRO A O 1
ATOM 752 N N . SER A 1 97 ? -16.352 12.286 6.725 1.00 51.62 97 SER A N 1
ATOM 753 C CA . SER A 1 97 ? -17.380 13.220 6.279 1.00 51.62 97 SER A CA 1
ATOM 754 C C . SER A 1 97 ? -17.417 13.467 4.769 1.00 51.62 97 SER A C 1
ATOM 756 O O . SER A 1 97 ? -18.435 13.980 4.319 1.00 51.62 97 SER A O 1
ATOM 758 N N . HIS A 1 98 ? -16.387 13.134 3.980 1.00 49.72 98 HIS A N 1
ATOM 759 C CA . HIS A 1 98 ? -16.341 13.429 2.531 1.00 49.72 98 HIS A CA 1
ATOM 760 C C . HIS A 1 98 ? -15.670 12.301 1.723 1.00 49.72 98 HIS A C 1
ATOM 762 O O . HIS A 1 98 ? -14.743 12.522 0.951 1.00 49.72 98 HIS A O 1
ATOM 768 N N . ILE A 1 99 ? -16.147 11.064 1.872 1.00 54.38 99 ILE A N 1
ATOM 769 C CA . ILE A 1 99 ? -15.768 9.973 0.962 1.00 54.38 99 ILE A CA 1
ATOM 770 C C . ILE A 1 99 ? -16.495 10.219 -0.370 1.00 54.38 99 ILE A C 1
ATOM 772 O O . ILE A 1 99 ? -17.679 9.907 -0.496 1.00 54.38 99 ILE A O 1
ATOM 776 N N . GLY A 1 100 ? -15.815 10.844 -1.338 1.00 58.50 100 GLY A N 1
ATOM 777 C CA . GLY A 1 100 ? -16.315 10.991 -2.715 1.00 58.50 100 GLY A CA 1
ATOM 778 C C . GLY A 1 100 ? -16.269 12.391 -3.334 1.00 58.50 100 GLY A C 1
ATOM 779 O O . GLY A 1 100 ? -16.654 12.539 -4.489 1.00 58.50 100 GLY A O 1
ATOM 780 N N . VAL A 1 101 ? -15.778 13.412 -2.628 1.00 55.28 101 VAL A N 1
ATOM 781 C CA . VAL A 1 101 ? -15.448 14.709 -3.243 1.00 55.28 101 VAL A CA 1
ATOM 782 C C . VAL A 1 101 ? -13.997 15.008 -2.908 1.00 55.28 101 VAL A C 1
ATOM 784 O O . VAL A 1 101 ? -13.716 15.599 -1.868 1.00 55.28 101 VAL A O 1
ATOM 787 N N . LEU A 1 102 ? -13.081 14.565 -3.774 1.00 59.97 102 LEU A N 1
ATOM 788 C CA . LEU A 1 102 ? -11.691 15.011 -3.708 1.00 59.97 102 LEU A CA 1
ATOM 789 C C . LEU A 1 102 ? -11.710 16.532 -3.850 1.00 59.97 102 LEU A C 1
ATOM 791 O O . LEU A 1 102 ? -12.195 17.068 -4.852 1.00 59.97 102 LEU A O 1
ATOM 795 N N . GLY A 1 103 ? -11.236 17.242 -2.829 1.00 76.06 103 GLY A N 1
ATOM 796 C CA . GLY A 1 103 ? -11.100 18.691 -2.928 1.00 76.06 103 GLY A CA 1
ATOM 797 C C . GLY A 1 103 ? -10.149 19.039 -4.075 1.00 76.06 103 GLY A C 1
ATOM 798 O O . GLY A 1 103 ? -9.205 18.299 -4.340 1.00 76.06 103 GLY A O 1
ATOM 799 N N . LEU A 1 104 ? -10.334 20.183 -4.742 1.00 75.56 104 LEU A N 1
ATOM 800 C CA . LEU A 1 104 ? -9.426 20.616 -5.820 1.00 75.56 104 LEU A CA 1
ATOM 801 C C . LEU A 1 104 ? -7.948 20.591 -5.379 1.00 75.56 104 LEU A C 1
ATOM 803 O O . LEU A 1 104 ? -7.071 20.195 -6.137 1.00 75.56 104 LEU A O 1
ATOM 807 N N . ASN A 1 105 ? -7.685 20.960 -4.124 1.00 80.44 105 ASN A N 1
ATOM 808 C CA . ASN A 1 105 ? -6.344 20.926 -3.542 1.00 80.44 105 ASN A CA 1
ATOM 809 C C . ASN A 1 105 ? -5.803 19.496 -3.378 1.00 80.44 105 ASN A C 1
ATOM 811 O O . ASN A 1 105 ? -4.622 19.266 -3.616 1.00 80.44 105 ASN A O 1
ATOM 815 N N . GLU A 1 106 ? -6.664 18.548 -3.009 1.00 78.69 106 GLU A N 1
ATOM 816 C CA . GLU A 1 106 ? -6.313 17.134 -2.852 1.00 78.69 106 GLU A CA 1
ATOM 817 C C . GLU A 1 106 ? -6.011 16.493 -4.212 1.00 78.69 106 GLU A C 1
ATOM 819 O O . GLU A 1 106 ? -5.007 15.802 -4.361 1.00 78.69 106 GLU A O 1
ATOM 824 N N . ALA A 1 107 ? -6.805 16.806 -5.241 1.00 78.50 107 ALA A N 1
ATOM 825 C CA . ALA A 1 107 ? -6.556 16.348 -6.606 1.00 78.50 107 ALA A CA 1
ATOM 826 C C . ALA A 1 107 ? -5.195 16.832 -7.142 1.00 78.50 107 ALA A C 1
ATOM 828 O O . ALA A 1 107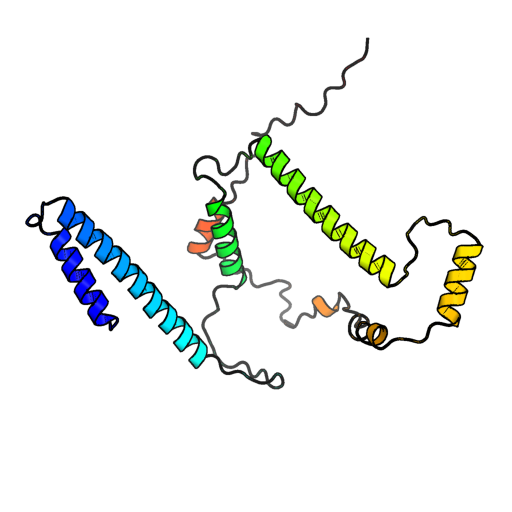 ? -4.437 16.045 -7.708 1.00 78.50 107 ALA A O 1
ATOM 829 N N . ILE A 1 108 ? -4.848 18.102 -6.900 1.00 83.19 108 ILE A N 1
ATOM 830 C CA . ILE A 1 108 ? -3.547 18.673 -7.289 1.00 83.19 108 ILE A CA 1
ATOM 831 C C . ILE A 1 108 ? -2.392 17.995 -6.537 1.00 83.19 108 ILE A C 1
ATOM 833 O O . ILE A 1 108 ? -1.315 17.782 -7.096 1.00 83.19 108 ILE A O 1
ATOM 837 N N . GLU A 1 109 ? -2.578 17.666 -5.260 1.00 85.06 109 GLU A N 1
ATOM 838 C CA . GLU A 1 109 ? -1.550 16.993 -4.466 1.00 85.06 109 GLU A CA 1
ATOM 839 C C . GLU A 1 109 ? -1.313 15.550 -4.936 1.00 85.06 109 GLU A C 1
ATOM 841 O O . GLU A 1 109 ? -0.160 15.127 -5.068 1.00 85.06 109 GLU A O 1
ATOM 846 N N . ILE A 1 110 ? -2.385 14.825 -5.270 1.00 84.31 110 ILE A N 1
ATOM 847 C CA . ILE A 1 110 ? -2.316 13.478 -5.849 1.00 84.31 110 ILE A CA 1
ATOM 848 C C . ILE A 1 110 ? -1.592 13.513 -7.197 1.00 84.31 110 ILE A C 1
ATOM 850 O O . ILE A 1 110 ? -0.676 12.719 -7.410 1.00 84.31 110 ILE A O 1
ATOM 854 N N . GLU A 1 111 ? -1.941 14.457 -8.075 1.00 85.25 111 GLU A N 1
ATOM 855 C CA . GLU A 1 111 ? -1.291 14.618 -9.380 1.00 85.25 111 GLU A CA 1
ATOM 856 C C . GLU A 1 111 ? 0.215 14.873 -9.225 1.00 85.25 111 GLU A C 1
ATOM 858 O O . GLU A 1 111 ? 1.031 14.208 -9.863 1.00 85.25 111 GLU A O 1
ATOM 863 N N . ARG A 1 112 ? 0.612 15.769 -8.311 1.00 90.44 112 ARG A N 1
ATOM 864 C CA . ARG A 1 112 ? 2.032 16.037 -8.028 1.00 90.44 112 ARG A CA 1
ATOM 865 C C . ARG A 1 112 ? 2.768 14.802 -7.519 1.00 90.44 112 ARG A C 1
ATOM 867 O O . ARG A 1 112 ? 3.905 14.564 -7.927 1.00 90.44 112 ARG A O 1
ATOM 874 N N . ARG A 1 113 ? 2.144 14.029 -6.627 1.00 86.56 113 ARG A N 1
ATOM 875 C CA . ARG A 1 113 ? 2.746 12.818 -6.053 1.00 86.56 113 ARG A CA 1
ATOM 876 C C . ARG A 1 113 ? 2.910 11.721 -7.102 1.00 86.56 113 ARG A C 1
ATOM 878 O O . ARG A 1 113 ? 3.982 11.125 -7.183 1.00 86.56 113 ARG A O 1
ATOM 885 N N . ALA A 1 114 ? 1.879 11.489 -7.913 1.00 86.19 114 ALA A N 1
ATOM 886 C CA . ALA A 1 114 ? 1.910 10.523 -9.006 1.00 86.19 114 ALA A CA 1
ATOM 887 C C . ALA A 1 114 ? 2.973 10.904 -10.043 1.00 86.19 114 ALA A C 1
ATOM 889 O O . ALA A 1 114 ? 3.812 10.084 -10.403 1.00 86.19 114 ALA A O 1
ATOM 890 N N . HIS A 1 115 ? 3.022 12.181 -10.426 1.00 92.44 115 HIS A N 1
ATOM 891 C CA . HIS A 1 115 ? 4.016 12.687 -11.364 1.00 92.44 115 HIS A CA 1
ATOM 892 C C . HIS A 1 115 ? 5.457 12.529 -10.849 1.00 92.44 115 HIS A C 1
ATOM 894 O O . HIS A 1 115 ? 6.350 12.162 -11.611 1.00 92.44 115 HIS A O 1
ATOM 900 N N . ALA A 1 116 ? 5.704 12.775 -9.557 1.00 93.00 116 ALA A N 1
ATOM 901 C CA . ALA A 1 116 ? 7.024 12.567 -8.960 1.00 93.00 116 ALA A CA 1
ATOM 902 C C . ALA A 1 116 ? 7.448 11.088 -8.998 1.00 93.00 116 ALA A C 1
ATOM 904 O O . ALA A 1 116 ? 8.585 10.783 -9.356 1.00 93.00 116 ALA A O 1
ATOM 905 N N . HIS A 1 117 ? 6.525 10.179 -8.685 1.00 90.38 117 HIS A N 1
ATOM 906 C CA . HIS A 1 117 ? 6.771 8.739 -8.734 1.00 90.38 117 HIS A CA 1
ATOM 907 C C . HIS A 1 117 ? 7.018 8.240 -10.169 1.00 90.38 117 HIS A C 1
ATOM 909 O O . HIS A 1 117 ? 7.933 7.451 -10.410 1.00 90.38 117 HIS A O 1
ATOM 915 N N . ASP A 1 118 ? 6.258 8.738 -11.145 1.00 89.88 118 ASP A N 1
ATOM 916 C CA . ASP A 1 118 ? 6.449 8.392 -12.555 1.00 89.88 118 ASP A CA 1
ATOM 917 C C . ASP A 1 118 ? 7.789 8.892 -13.100 1.00 89.88 118 ASP A C 1
ATOM 919 O O . ASP A 1 118 ? 8.448 8.187 -13.869 1.00 89.88 118 ASP A O 1
ATOM 923 N N . LEU A 1 119 ? 8.226 10.084 -12.683 1.00 92.44 119 LEU A N 1
ATOM 924 C CA . LEU A 1 119 ? 9.558 10.592 -13.006 1.00 92.44 119 LEU A CA 1
ATOM 925 C C . LEU A 1 119 ? 10.658 9.716 -12.410 1.00 92.44 119 LEU A C 1
ATOM 927 O O . LEU A 1 119 ? 11.607 9.390 -13.115 1.00 92.44 119 LEU A O 1
ATOM 931 N N . GLU A 1 120 ? 10.527 9.301 -11.151 1.00 91.50 120 GLU A N 1
ATOM 932 C CA . GLU A 1 120 ? 11.497 8.411 -10.509 1.00 91.50 120 GLU A CA 1
ATOM 933 C C . GLU A 1 120 ? 11.581 7.062 -11.237 1.00 91.50 120 GLU A C 1
ATOM 935 O O . GLU A 1 120 ? 12.672 6.574 -11.539 1.00 91.50 120 GLU A O 1
ATOM 940 N N . ARG A 1 121 ? 10.430 6.479 -11.594 1.00 87.81 121 ARG A N 1
ATOM 941 C CA . ARG A 1 121 ? 10.379 5.231 -12.363 1.00 87.81 121 ARG A CA 1
ATOM 942 C C . ARG A 1 121 ? 11.052 5.390 -13.726 1.00 87.81 121 ARG A C 1
ATOM 944 O O . ARG A 1 121 ? 11.827 4.518 -14.117 1.00 87.81 121 ARG A O 1
ATOM 951 N N . LYS A 1 122 ? 10.791 6.493 -14.436 1.00 86.38 122 LYS A N 1
ATOM 952 C CA . LYS A 1 122 ? 11.443 6.794 -15.721 1.00 86.38 122 LYS A CA 1
ATOM 953 C C . LYS A 1 122 ? 12.949 6.959 -15.569 1.00 86.38 122 LYS A C 1
ATOM 955 O O . LYS A 1 122 ? 13.680 6.331 -16.322 1.00 86.38 122 LYS A O 1
ATOM 960 N N . GLN A 1 123 ? 13.411 7.707 -14.569 1.00 88.06 123 GLN A N 1
ATOM 961 C CA . GLN A 1 123 ? 14.842 7.883 -14.301 1.00 88.06 123 GLN A CA 1
ATOM 962 C C . GLN A 1 123 ? 15.528 6.552 -13.997 1.00 88.06 123 GLN A C 1
ATOM 964 O O . GLN A 1 123 ? 16.596 6.284 -14.531 1.00 88.06 123 GLN A O 1
ATOM 969 N N . ARG A 1 124 ? 14.891 5.678 -13.209 1.00 84.62 124 ARG A N 1
ATOM 970 C CA . ARG A 1 124 ? 15.427 4.344 -12.911 1.00 84.62 124 ARG A CA 1
ATOM 971 C C . ARG A 1 124 ? 15.532 3.476 -14.165 1.00 84.62 124 ARG A C 1
ATOM 973 O O . ARG A 1 124 ? 16.527 2.781 -14.347 1.00 84.62 124 ARG A O 1
ATOM 980 N N . MET A 1 125 ? 14.524 3.521 -15.038 1.00 80.88 125 MET A N 1
ATOM 981 C CA . MET A 1 125 ? 14.566 2.812 -16.321 1.00 80.88 125 MET A C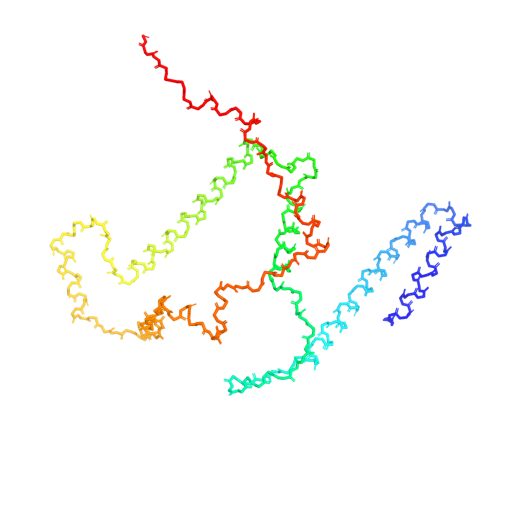A 1
ATOM 982 C C . MET A 1 125 ? 15.619 3.402 -17.267 1.00 80.88 125 MET A C 1
ATOM 984 O O . MET A 1 125 ? 16.325 2.650 -17.930 1.00 80.88 125 MET A O 1
ATOM 988 N N . GLU A 1 126 ? 15.770 4.725 -17.311 1.00 81.31 126 GLU A N 1
ATOM 989 C CA . GLU A 1 126 ? 16.795 5.400 -18.111 1.00 81.31 126 GLU A CA 1
ATOM 990 C C . GLU A 1 126 ? 18.208 5.114 -17.597 1.00 81.31 126 GLU A C 1
ATOM 992 O O . GLU A 1 126 ? 19.096 4.878 -18.410 1.00 81.31 126 GLU A O 1
ATOM 997 N N . GLU A 1 127 ? 18.423 5.065 -16.280 1.00 83.88 127 GLU A N 1
ATOM 998 C CA . GLU A 1 127 ? 19.713 4.705 -15.684 1.00 83.88 127 GLU A CA 1
ATOM 999 C C . GLU A 1 127 ? 20.077 3.253 -16.003 1.00 83.88 127 GLU A C 1
ATOM 1001 O O . GLU A 1 127 ? 21.185 2.996 -16.471 1.00 83.88 127 GLU A O 1
ATOM 1006 N N . ARG A 1 128 ? 19.138 2.309 -15.831 1.00 80.94 128 ARG A N 1
ATOM 1007 C CA . ARG A 1 128 ? 19.333 0.911 -16.253 1.00 80.94 128 ARG A CA 1
ATOM 1008 C C . ARG A 1 128 ? 19.683 0.845 -17.738 1.00 80.94 128 ARG A C 1
ATOM 1010 O O . ARG A 1 128 ? 20.677 0.235 -18.118 1.00 80.94 128 ARG A O 1
ATOM 1017 N N . ARG A 1 129 ? 18.941 1.568 -18.579 1.00 75.38 129 ARG A N 1
ATOM 1018 C CA . ARG A 1 129 ? 19.187 1.611 -20.024 1.00 75.38 129 ARG A CA 1
ATOM 1019 C C . ARG A 1 129 ? 20.554 2.206 -20.385 1.00 75.38 129 ARG A C 1
ATOM 1021 O O . ARG A 1 129 ? 21.182 1.739 -21.333 1.00 75.38 129 ARG A O 1
ATOM 1028 N N . GLN A 1 130 ? 21.016 3.214 -19.642 1.00 75.75 130 GLN A N 1
ATOM 1029 C CA . GLN A 1 130 ? 22.346 3.806 -19.804 1.00 75.75 130 GLN A CA 1
ATOM 1030 C C . GLN A 1 130 ? 23.457 2.849 -19.364 1.00 75.75 130 GLN A C 1
ATOM 1032 O O . GLN A 1 130 ? 24.468 2.765 -20.057 1.00 75.75 130 GLN A O 1
ATOM 1037 N N . ARG A 1 131 ? 23.263 2.101 -18.267 1.00 74.62 131 ARG A N 1
ATOM 1038 C CA . ARG A 1 131 ? 24.219 1.088 -17.787 1.00 74.62 131 ARG A CA 1
ATOM 1039 C C . ARG A 1 131 ? 24.421 -0.031 -18.803 1.00 74.62 131 ARG A C 1
ATOM 1041 O O . ARG A 1 131 ? 25.558 -0.312 -19.153 1.00 74.62 131 ARG A O 1
ATOM 1048 N N . HIS A 1 132 ? 23.336 -0.571 -19.354 1.00 70.31 132 HIS A N 1
ATOM 1049 C CA . HIS A 1 132 ? 23.405 -1.596 -20.404 1.00 70.31 132 HIS A CA 1
ATOM 1050 C C . HIS A 1 132 ? 23.774 -1.028 -21.787 1.00 70.31 132 HIS A C 1
ATOM 1052 O O . HIS A 1 132 ? 23.866 -1.760 -22.768 1.00 70.31 132 HIS A O 1
ATOM 1058 N N . GLY A 1 133 ? 23.981 0.289 -21.906 1.00 68.62 133 GLY A N 1
ATOM 1059 C CA . GLY A 1 133 ? 24.457 0.895 -23.141 1.00 68.62 133 GLY A CA 1
ATOM 1060 C C . GLY A 1 133 ? 23.492 0.748 -24.319 1.00 68.62 133 GLY A C 1
ATOM 1061 O O . GLY A 1 133 ? 23.953 0.715 -25.463 1.00 68.62 133 GLY A O 1
ATOM 1062 N N . TYR A 1 134 ? 22.178 0.719 -24.092 1.00 73.12 134 TYR A N 1
ATOM 1063 C CA . TYR A 1 134 ? 21.203 0.735 -25.185 1.00 73.12 134 TYR A CA 1
ATOM 1064 C C . TYR A 1 134 ? 21.105 2.140 -25.813 1.00 73.12 134 TYR A C 1
ATOM 1066 O O . TYR A 1 134 ? 21.118 3.148 -25.098 1.00 73.12 134 TYR A O 1
ATOM 1074 N N . PRO A 1 135 ? 21.018 2.256 -27.150 1.00 66.56 135 PRO A N 1
ATOM 1075 C CA . PRO A 1 135 ? 20.880 3.547 -27.821 1.00 66.56 135 PRO A CA 1
ATOM 1076 C C . PRO A 1 135 ? 19.528 4.195 -27.491 1.00 66.56 135 PRO A C 1
ATOM 1078 O O . PRO A 1 135 ? 18.487 3.533 -27.501 1.00 66.56 135 PRO A O 1
ATOM 1081 N N . MET A 1 136 ? 19.521 5.504 -27.215 1.00 71.25 136 MET A N 1
ATOM 1082 C CA . MET A 1 136 ? 18.264 6.217 -26.992 1.00 71.25 136 MET A CA 1
ATOM 1083 C C . MET A 1 136 ? 17.510 6.355 -28.322 1.00 71.25 136 MET A C 1
ATOM 1085 O O . MET A 1 136 ? 18.090 6.738 -29.340 1.00 71.25 136 MET A O 1
ATOM 1089 N N . GLN A 1 137 ? 16.206 6.053 -28.330 1.00 59.31 137 GLN A N 1
ATOM 1090 C CA . GLN A 1 137 ? 15.351 6.327 -29.488 1.00 59.31 137 GLN A CA 1
ATOM 1091 C C . GLN A 1 137 ? 15.463 7.826 -29.823 1.00 59.31 137 GLN A C 1
ATOM 1093 O O . GLN A 1 137 ? 15.099 8.665 -29.003 1.00 59.31 137 GLN A O 1
ATOM 1098 N N . ASN A 1 138 ? 15.989 8.130 -31.018 1.00 64.19 138 ASN A N 1
ATOM 1099 C CA . ASN A 1 138 ? 16.283 9.462 -31.587 1.00 64.19 138 ASN A CA 1
ATOM 1100 C C . ASN A 1 138 ? 17.692 10.044 -31.355 1.00 64.19 138 ASN A C 1
ATOM 1102 O O . ASN A 1 138 ? 17.928 11.209 -31.676 1.00 64.19 138 ASN A O 1
ATOM 1106 N N . GLU A 1 139 ? 18.656 9.258 -30.880 1.00 67.88 139 GLU A N 1
ATOM 1107 C CA . GLU A 1 139 ? 20.046 9.711 -30.783 1.00 67.88 139 GLU A CA 1
ATOM 1108 C C . GLU A 1 139 ? 20.755 9.653 -32.151 1.00 67.88 139 GLU A C 1
ATOM 1110 O O . GLU A 1 139 ? 21.133 8.589 -32.648 1.00 67.88 139 GLU A O 1
ATOM 1115 N N . VAL A 1 140 ? 20.959 10.814 -32.785 1.00 70.25 140 VAL A N 1
ATOM 1116 C CA . VAL A 1 140 ? 21.853 10.937 -33.948 1.00 70.25 140 VAL A CA 1
ATOM 1117 C C . VAL A 1 140 ? 23.290 10.981 -33.431 1.00 70.25 140 VAL A C 1
ATOM 1119 O O . VAL A 1 140 ? 23.873 12.050 -33.279 1.00 70.25 140 VAL A O 1
ATOM 1122 N N . MET A 1 141 ? 23.850 9.808 -33.131 1.00 65.19 141 MET A N 1
ATOM 1123 C CA . MET A 1 141 ? 25.230 9.698 -32.650 1.00 65.19 141 MET A CA 1
ATOM 1124 C C . MET A 1 141 ? 26.217 10.258 -33.679 1.00 65.19 141 MET A C 1
ATOM 1126 O O . MET A 1 141 ? 26.171 9.902 -34.869 1.00 65.19 141 MET A O 1
ATOM 1130 N N . SER A 1 142 ? 27.154 11.078 -33.204 1.00 79.00 142 SER A N 1
ATOM 1131 C CA . SER A 1 142 ? 28.299 11.539 -33.986 1.00 79.00 142 SER A CA 1
ATOM 1132 C C . SER A 1 142 ? 29.145 10.347 -34.448 1.00 79.00 142 SER A C 1
ATOM 1134 O O . SER A 1 142 ? 29.195 9.297 -33.803 1.00 79.00 142 SER A O 1
ATOM 1136 N N . LYS A 1 143 ? 29.858 10.493 -35.575 1.00 80.00 143 LYS A N 1
ATOM 1137 C CA . LYS A 1 143 ? 30.736 9.435 -36.110 1.00 80.00 143 LYS A CA 1
ATOM 1138 C C . LYS A 1 143 ? 31.761 8.966 -35.065 1.00 80.00 143 LYS A C 1
ATOM 1140 O O . LYS A 1 143 ? 32.025 7.774 -34.969 1.00 80.00 143 LYS A O 1
ATOM 1145 N N . GLN A 1 144 ? 32.264 9.896 -34.254 1.00 81.12 144 GLN A N 1
ATOM 1146 C CA . GLN A 1 144 ? 33.218 9.615 -33.177 1.00 81.12 144 GLN A CA 1
ATOM 1147 C C . GLN A 1 144 ? 32.605 8.789 -32.043 1.00 81.12 144 GLN A C 1
ATOM 1149 O O . GLN A 1 144 ? 33.236 7.857 -31.561 1.00 81.12 144 GLN A O 1
ATOM 1154 N N . GLU A 1 145 ? 31.370 9.085 -31.644 1.00 80.56 145 GLU A N 1
ATOM 1155 C CA . GLU A 1 145 ? 30.667 8.346 -30.585 1.00 80.56 145 GLU A CA 1
ATOM 1156 C C . GLU A 1 145 ? 30.340 6.923 -31.039 1.00 80.56 145 GLU A C 1
ATOM 1158 O O . GLU A 1 145 ? 30.506 5.964 -30.288 1.00 80.56 145 GLU A O 1
ATOM 1163 N N . ARG A 1 146 ? 29.958 6.768 -32.312 1.00 79.25 146 ARG A N 1
ATOM 1164 C CA . ARG A 1 146 ? 29.721 5.456 -32.918 1.00 79.25 146 ARG A CA 1
ATOM 1165 C C . ARG A 1 146 ? 30.993 4.611 -32.954 1.00 79.25 146 ARG A C 1
ATOM 1167 O O . ARG A 1 146 ? 30.957 3.447 -32.570 1.00 79.25 146 ARG A O 1
ATOM 1174 N N . GLU A 1 147 ? 32.107 5.190 -33.399 1.00 82.12 147 GLU A N 1
ATOM 1175 C CA . GLU A 1 147 ? 33.408 4.512 -33.424 1.00 82.12 147 GLU A CA 1
ATOM 1176 C C . GLU A 1 147 ? 33.892 4.173 -32.010 1.00 82.12 147 GLU A C 1
ATOM 1178 O O . GLU A 1 147 ? 34.386 3.070 -31.797 1.00 82.12 147 GLU A O 1
ATOM 1183 N N . ALA A 1 148 ? 33.674 5.054 -31.028 1.00 82.38 148 ALA A N 1
ATOM 1184 C CA . ALA A 1 148 ? 34.003 4.792 -29.629 1.00 82.38 148 ALA A CA 1
ATOM 1185 C C . ALA A 1 148 ? 33.181 3.636 -29.042 1.00 82.38 148 ALA A C 1
ATOM 1187 O O . ALA A 1 148 ? 33.743 2.790 -28.355 1.00 82.38 148 ALA A O 1
ATOM 1188 N N . ARG A 1 149 ? 31.880 3.546 -29.355 1.00 78.88 149 ARG A N 1
ATOM 1189 C CA . ARG A 1 149 ? 31.013 2.442 -28.903 1.00 78.88 149 ARG A CA 1
ATOM 1190 C C . ARG A 1 149 ? 31.426 1.110 -29.523 1.00 78.88 149 ARG A C 1
ATOM 1192 O O . ARG A 1 149 ? 31.532 0.113 -28.819 1.00 78.88 149 ARG A O 1
ATOM 1199 N N . ILE A 1 150 ? 31.725 1.111 -30.825 1.00 82.06 150 ILE A N 1
ATOM 1200 C CA . ILE A 1 150 ? 32.254 -0.066 -31.529 1.00 82.06 150 ILE A CA 1
ATOM 1201 C C . ILE A 1 150 ? 33.597 -0.482 -30.920 1.00 82.06 150 ILE A C 1
ATOM 1203 O O . ILE A 1 150 ? 33.836 -1.663 -30.694 1.00 82.06 150 ILE A O 1
ATOM 1207 N N . TRP A 1 151 ? 34.474 0.475 -30.622 1.00 83.38 151 TRP A N 1
ATOM 1208 C CA . TRP A 1 151 ? 35.785 0.186 -30.049 1.00 83.38 151 TRP A CA 1
ATOM 1209 C C . TRP A 1 151 ? 35.706 -0.282 -28.590 1.00 83.38 151 TRP A C 1
ATOM 1211 O O . TRP A 1 151 ? 36.487 -1.144 -28.194 1.00 83.38 151 TRP A O 1
ATOM 1221 N N . ALA A 1 152 ? 34.754 0.234 -27.810 1.00 81.56 152 ALA A N 1
ATOM 1222 C CA . ALA A 1 152 ? 34.454 -0.256 -26.470 1.00 81.56 152 ALA A CA 1
ATOM 1223 C C . ALA A 1 152 ? 33.959 -1.704 -26.527 1.00 81.56 152 ALA A C 1
ATOM 1225 O O . ALA A 1 152 ? 34.538 -2.546 -25.856 1.00 81.56 152 ALA A O 1
ATOM 1226 N N . PHE A 1 153 ? 32.996 -2.014 -27.402 1.00 79.69 153 PHE A N 1
ATOM 1227 C CA . PHE A 1 153 ? 32.493 -3.375 -27.615 1.00 79.69 153 PHE A CA 1
ATOM 1228 C C . PHE A 1 153 ? 33.603 -4.355 -28.029 1.00 79.69 153 PHE A C 1
ATOM 1230 O O . PHE A 1 153 ? 33.741 -5.423 -27.446 1.00 79.69 153 PHE A O 1
ATOM 1237 N N . MET A 1 154 ? 34.460 -3.973 -28.981 1.00 84.00 154 MET A N 1
ATOM 1238 C CA . MET A 1 154 ? 35.548 -4.836 -29.471 1.00 84.00 154 MET A CA 1
ATOM 1239 C C . MET A 1 154 ? 36.644 -5.115 -28.430 1.00 84.00 154 MET A C 1
ATOM 1241 O O . MET A 1 154 ? 37.379 -6.089 -28.576 1.00 84.00 154 MET A O 1
ATOM 1245 N N . ASN A 1 155 ? 36.789 -4.259 -27.413 1.00 84.50 155 ASN A N 1
ATOM 1246 C CA . ASN A 1 155 ? 37.795 -4.405 -26.354 1.00 84.50 155 ASN A CA 1
ATOM 1247 C C . ASN A 1 155 ? 37.186 -4.744 -24.988 1.00 84.50 155 ASN A C 1
ATOM 1249 O O . ASN A 1 155 ? 37.920 -4.819 -23.997 1.00 84.50 155 ASN A O 1
ATOM 1253 N N . TYR A 1 156 ? 35.868 -4.916 -24.921 1.00 79.50 156 TYR A N 1
ATOM 1254 C CA . TYR A 1 156 ? 35.180 -5.226 -23.686 1.00 79.50 156 TYR A CA 1
ATOM 1255 C C . TYR A 1 156 ? 35.499 -6.659 -23.265 1.00 79.50 156 TYR A C 1
ATOM 1257 O O . TYR A 1 156 ? 35.431 -7.595 -24.061 1.00 79.50 156 TYR A O 1
ATOM 1265 N N . LYS A 1 157 ? 35.892 -6.820 -22.003 1.00 81.69 157 LYS A N 1
ATOM 1266 C CA . LYS A 1 157 ? 36.002 -8.126 -21.361 1.00 81.69 157 LYS A CA 1
ATOM 1267 C C . LYS A 1 157 ? 34.803 -8.231 -20.428 1.00 81.69 157 LYS A C 1
ATOM 1269 O O . LYS A 1 157 ? 34.741 -7.383 -19.537 1.00 81.69 157 LYS A O 1
ATOM 1274 N N . PRO A 1 158 ? 33.906 -9.213 -20.619 1.00 75.06 158 PRO A N 1
ATOM 1275 C CA . PRO A 1 158 ? 32.793 -9.427 -19.706 1.00 75.06 158 PRO A CA 1
ATOM 1276 C C . PRO A 1 158 ? 33.303 -9.465 -18.267 1.00 75.06 158 PRO A C 1
ATOM 1278 O O . PRO A 1 158 ? 34.233 -10.214 -17.947 1.00 75.06 158 PRO A O 1
ATOM 1281 N N . THR A 1 159 ? 32.768 -8.586 -17.428 1.00 65.81 159 THR A N 1
ATOM 1282 C CA . THR A 1 159 ? 32.969 -8.637 -15.977 1.00 65.81 159 THR A CA 1
ATOM 1283 C C . THR A 1 159 ? 31.944 -9.578 -15.352 1.00 65.81 159 THR A C 1
ATOM 1285 O O . THR A 1 159 ? 30.877 -9.762 -15.916 1.00 65.81 159 THR A O 1
ATOM 1288 N N . GLU A 1 160 ? 32.236 -10.152 -14.180 1.00 54.31 160 GLU A N 1
ATOM 1289 C CA . GLU A 1 160 ? 31.325 -11.079 -13.471 1.00 54.31 160 GLU A CA 1
ATOM 1290 C C . GLU A 1 160 ? 29.917 -10.488 -13.233 1.00 54.31 160 GLU A C 1
ATOM 1292 O O . GLU A 1 160 ? 28.951 -11.231 -13.173 1.00 54.31 160 GLU A O 1
ATOM 1297 N N . SER A 1 161 ? 29.783 -9.157 -13.215 1.00 55.44 161 SER A N 1
ATOM 1298 C CA . SER A 1 161 ? 28.500 -8.443 -13.126 1.00 55.44 161 SER A CA 1
ATOM 1299 C C . SER A 1 161 ? 27.639 -8.472 -14.401 1.00 55.44 161 SER A C 1
ATOM 1301 O O . SER A 1 161 ? 26.466 -8.145 -14.301 1.00 55.44 161 SER A O 1
ATOM 1303 N N . ASP A 1 162 ? 28.190 -8.801 -15.577 1.00 57.59 162 ASP A N 1
ATOM 1304 C CA . ASP A 1 162 ? 27.406 -8.953 -16.821 1.00 57.59 162 ASP A CA 1
ATOM 1305 C C . ASP A 1 162 ? 26.817 -10.362 -16.964 1.00 57.59 162 ASP A C 1
ATOM 1307 O O . ASP A 1 162 ? 25.876 -10.551 -17.719 1.00 57.59 162 ASP A O 1
ATOM 1311 N N . LEU A 1 163 ? 27.373 -11.345 -16.247 1.00 57.47 163 LEU A N 1
ATOM 1312 C CA . LEU A 1 163 ? 26.891 -12.730 -16.236 1.00 57.47 163 LEU A CA 1
ATOM 1313 C C . LEU A 1 163 ? 25.819 -12.977 -15.163 1.00 57.47 163 LEU A C 1
ATOM 1315 O O . LEU A 1 163 ? 25.161 -14.004 -15.210 1.00 57.47 163 LEU A O 1
ATOM 1319 N N . GLU A 1 164 ? 25.648 -12.059 -14.206 1.00 53.50 164 GLU A N 1
ATOM 1320 C CA . GLU A 1 164 ? 24.643 -12.171 -13.134 1.00 53.50 164 GLU A CA 1
ATOM 1321 C C . GLU A 1 164 ? 23.225 -11.742 -13.565 1.00 53.50 164 GLU A C 1
ATOM 1323 O O . GLU A 1 164 ? 22.278 -12.024 -12.840 1.00 53.50 164 GLU A O 1
ATOM 1328 N N . ASP A 1 165 ? 23.064 -11.103 -14.733 1.00 53.81 165 ASP A N 1
ATOM 1329 C CA . ASP A 1 165 ? 21.766 -10.630 -15.258 1.00 53.81 165 ASP A CA 1
ATOM 1330 C C . ASP A 1 165 ? 21.313 -11.386 -16.537 1.00 53.81 165 ASP A C 1
ATOM 1332 O O . ASP A 1 165 ? 20.265 -11.069 -17.094 1.00 53.81 165 ASP A O 1
ATOM 1336 N N . GLU A 1 166 ? 22.085 -12.367 -17.029 1.00 47.84 166 GLU A N 1
ATOM 1337 C CA . GLU A 1 166 ? 21.760 -13.177 -18.228 1.00 47.84 166 GLU A CA 1
ATOM 1338 C C . GLU A 1 166 ? 21.085 -14.525 -17.893 1.00 47.84 166 GLU A C 1
ATOM 1340 O O . GLU A 1 166 ? 20.959 -15.382 -18.765 1.00 47.84 166 GLU A O 1
ATOM 1345 N N . GLU A 1 167 ? 20.666 -14.744 -16.643 1.00 49.75 167 GLU A N 1
ATOM 1346 C CA . GLU A 1 167 ? 20.074 -16.021 -16.214 1.00 49.75 167 GLU A CA 1
ATOM 1347 C C . GLU A 1 167 ? 18.539 -16.048 -16.158 1.00 49.75 167 GLU A C 1
ATOM 1349 O O . GLU A 1 167 ? 18.015 -17.049 -15.688 1.00 49.75 167 GLU A O 1
ATOM 1354 N N . ASP A 1 168 ? 17.796 -15.029 -16.626 1.00 51.91 168 ASP A N 1
ATOM 1355 C CA . ASP A 1 168 ? 16.337 -15.046 -16.384 1.00 51.91 168 ASP A CA 1
ATOM 1356 C C . ASP A 1 168 ? 15.456 -14.145 -17.288 1.00 51.91 168 ASP A C 1
ATOM 1358 O O . ASP A 1 168 ? 14.681 -13.339 -16.778 1.00 51.91 168 ASP A O 1
ATOM 1362 N N . ASP A 1 169 ? 15.553 -14.217 -18.626 1.00 50.78 169 ASP A N 1
ATOM 1363 C CA . ASP A 1 169 ? 14.515 -13.569 -19.477 1.00 50.78 169 ASP A CA 1
ATOM 1364 C C . ASP A 1 169 ? 14.376 -14.116 -20.920 1.00 50.78 169 ASP A C 1
ATOM 1366 O O . ASP A 1 169 ? 13.845 -13.434 -21.800 1.00 50.78 169 ASP A O 1
ATOM 1370 N N . ASP A 1 170 ? 14.827 -15.351 -21.178 1.00 46.47 170 ASP A N 1
ATOM 1371 C CA . ASP A 1 170 ? 14.662 -16.027 -22.481 1.00 46.47 170 ASP A CA 1
ATOM 1372 C C . ASP A 1 170 ? 13.735 -17.256 -22.402 1.00 46.47 170 ASP A C 1
ATOM 1374 O O . ASP A 1 170 ? 13.602 -18.005 -23.375 1.00 46.47 170 ASP A O 1
ATOM 1378 N N . GLU A 1 171 ? 13.073 -17.481 -21.266 1.00 51.41 171 GLU A N 1
ATOM 1379 C CA . GLU A 1 171 ? 11.890 -18.333 -21.263 1.00 51.41 171 GLU A CA 1
ATOM 1380 C C . GLU A 1 171 ? 10.775 -17.516 -21.900 1.00 51.41 171 GLU A C 1
ATOM 1382 O O . GLU A 1 171 ? 10.239 -16.573 -21.322 1.00 51.41 171 GLU A O 1
ATOM 1387 N N . GLU A 1 172 ? 10.524 -17.828 -23.171 1.00 51.62 172 GLU A N 1
ATOM 1388 C CA . GLU A 1 172 ? 9.318 -17.482 -23.904 1.00 51.62 172 GLU A CA 1
ATOM 1389 C C . GLU A 1 172 ? 8.114 -17.837 -23.021 1.00 51.62 172 GLU A C 1
ATOM 1391 O O . GLU A 1 172 ? 7.591 -18.942 -23.103 1.00 51.62 172 GLU A O 1
ATOM 1396 N N . ASP A 1 173 ? 7.710 -16.906 -22.152 1.00 56.38 173 ASP A N 1
ATOM 1397 C CA . ASP A 1 173 ? 6.468 -16.932 -21.382 1.00 56.38 173 ASP A CA 1
ATOM 1398 C C . ASP A 1 173 ? 5.360 -16.791 -22.431 1.00 56.38 173 ASP A C 1
ATOM 1400 O O . ASP A 1 173 ? 4.865 -15.696 -22.729 1.00 56.38 173 ASP A O 1
ATOM 1404 N N . ASP A 1 174 ? 5.119 -17.889 -23.156 1.00 63.47 174 ASP A N 1
ATOM 1405 C CA . ASP A 1 174 ? 4.210 -17.946 -24.279 1.00 63.47 174 ASP A CA 1
ATOM 1406 C C . ASP A 1 174 ? 2.850 -17.594 -23.679 1.00 63.47 174 ASP A C 1
ATOM 1408 O O . ASP A 1 174 ? 2.324 -18.336 -22.848 1.00 63.47 174 ASP A O 1
ATOM 1412 N N . PRO A 1 175 ? 2.234 -16.455 -24.041 1.00 61.72 175 PRO A N 1
ATOM 1413 C CA . PRO A 1 175 ? 0.968 -16.056 -23.438 1.00 61.72 175 PRO A CA 1
ATOM 1414 C C . PRO A 1 175 ? -0.149 -17.063 -23.746 1.00 61.72 175 PRO A C 1
ATOM 1416 O O . PRO A 1 175 ? -1.257 -16.912 -23.237 1.00 61.72 175 PRO A O 1
ATOM 1419 N N . ALA A 1 176 ? 0.111 -18.050 -24.610 1.00 67.56 176 ALA A N 1
ATOM 1420 C CA . ALA A 1 176 ? -0.721 -19.223 -24.806 1.00 67.56 176 ALA A CA 1
ATOM 1421 C C . ALA A 1 176 ? -0.669 -20.211 -23.622 1.00 67.56 176 ALA A C 1
ATOM 1423 O O . ALA A 1 176 ? -1.718 -20.764 -23.293 1.00 67.56 176 ALA A O 1
ATOM 1424 N N . GLU A 1 177 ? 0.480 -20.388 -22.960 1.00 62.69 177 GLU A N 1
ATOM 1425 C CA . GLU A 1 177 ? 0.634 -21.265 -21.788 1.00 62.69 177 GLU A CA 1
ATOM 1426 C C . GLU A 1 177 ? 0.049 -20.650 -20.503 1.00 62.69 177 GLU A C 1
ATOM 1428 O O . GLU A 1 177 ? -0.449 -21.361 -19.635 1.00 62.69 177 GLU A O 1
ATOM 1433 N N . TRP A 1 178 ? -0.064 -19.319 -20.412 1.00 68.00 178 TRP A N 1
ATOM 1434 C CA . TRP A 1 178 ? -0.832 -18.660 -19.335 1.00 68.00 178 TRP A CA 1
ATOM 1435 C C . TRP A 1 178 ? -2.305 -19.081 -19.258 1.00 68.00 178 TRP A C 1
ATOM 1437 O O . TRP A 1 178 ? -2.981 -18.805 -18.263 1.00 68.00 178 TRP A O 1
ATOM 1447 N N . PHE A 1 179 ? -2.815 -19.698 -20.322 1.00 63.59 179 PHE A N 1
ATOM 1448 C CA . PHE A 1 179 ? -4.166 -20.230 -20.396 1.00 63.59 179 PHE A CA 1
ATOM 1449 C C . PHE A 1 179 ? -4.172 -21.734 -20.679 1.00 63.59 179 PHE A C 1
ATOM 1451 O O . PHE A 1 179 ? -5.147 -22.204 -21.274 1.00 63.59 179 PHE A O 1
ATOM 1458 N N . GLU A 1 180 ? -3.127 -22.484 -20.299 1.00 57.31 180 GLU A N 1
ATOM 1459 C CA . GLU A 1 180 ? -3.241 -23.944 -20.253 1.00 57.31 180 GLU A CA 1
ATOM 1460 C C . GLU A 1 180 ? -4.391 -24.298 -19.306 1.00 57.31 180 GLU A C 1
ATOM 1462 O O . GLU A 1 180 ? -4.312 -24.141 -18.091 1.00 57.31 180 GLU A O 1
ATOM 1467 N N . ASP A 1 181 ? -5.512 -24.683 -19.911 1.00 56.62 181 ASP A N 1
ATOM 1468 C CA . ASP A 1 181 ? -6.734 -25.071 -19.227 1.00 56.62 181 ASP A CA 1
ATOM 1469 C C . ASP A 1 181 ? -6.496 -26.460 -18.631 1.00 56.62 181 ASP A C 1
ATOM 1471 O O . ASP A 1 181 ? -6.701 -27.488 -19.277 1.00 56.62 181 ASP A O 1
ATOM 1475 N N . ASP A 1 182 ? -6.009 -26.491 -17.395 1.00 58.91 182 ASP A N 1
ATOM 1476 C CA . ASP A 1 182 ? -5.889 -27.693 -16.573 1.00 58.91 182 ASP A CA 1
ATOM 1477 C C . ASP A 1 182 ? -7.268 -28.301 -16.234 1.00 58.91 182 ASP A C 1
ATOM 1479 O O . ASP A 1 182 ? -7.365 -29.422 -15.720 1.00 58.91 182 ASP A O 1
ATOM 1483 N N . GLN A 1 183 ? -8.352 -27.604 -16.593 1.00 56.59 183 GLN A N 1
ATOM 1484 C CA . GLN A 1 183 ? -9.737 -28.028 -16.449 1.00 56.59 183 GLN A CA 1
ATOM 1485 C C . GLN A 1 183 ? -10.326 -28.423 -17.814 1.00 56.59 183 GLN A C 1
ATOM 1487 O O . GLN A 1 183 ? -11.076 -27.696 -18.456 1.00 56.59 183 GLN A O 1
ATOM 1492 N N . ASP A 1 184 ? -10.066 -29.665 -18.233 1.00 56.06 184 ASP A N 1
ATOM 1493 C CA . ASP A 1 184 ? -10.625 -30.306 -19.444 1.00 56.06 184 ASP A CA 1
ATOM 1494 C C . ASP A 1 184 ? -12.163 -30.558 -19.354 1.00 56.06 184 ASP A C 1
ATOM 1496 O O . ASP A 1 184 ? -12.724 -31.462 -19.980 1.00 56.06 184 ASP A O 1
ATOM 1500 N N . ASP A 1 185 ? -12.883 -29.793 -18.522 1.00 61.22 185 ASP A N 1
ATOM 1501 C CA . ASP A 1 185 ? -14.325 -29.901 -18.269 1.00 61.22 185 ASP A CA 1
ATOM 1502 C C . ASP A 1 185 ? -15.178 -29.021 -19.210 1.00 61.22 185 ASP A C 1
ATOM 1504 O O . ASP A 1 185 ? -16.416 -29.078 -19.196 1.00 61.22 185 ASP A O 1
ATOM 1508 N N . GLY A 1 186 ? -14.521 -28.238 -20.075 1.00 57.78 186 GLY A N 1
ATOM 1509 C CA . GLY A 1 186 ? -15.154 -27.391 -21.082 1.00 57.78 186 GLY A CA 1
ATOM 1510 C C . GLY A 1 186 ? -15.898 -26.180 -20.508 1.00 57.78 186 GLY A C 1
ATOM 1511 O O . GLY A 1 186 ? -16.633 -25.511 -21.248 1.00 57.78 186 GLY A O 1
ATOM 1512 N N . ARG A 1 187 ? -15.738 -25.871 -19.215 1.00 57.31 187 ARG A N 1
ATOM 1513 C CA . ARG A 1 187 ? -16.271 -24.657 -18.592 1.00 57.31 187 ARG A CA 1
ATOM 1514 C C . ARG A 1 187 ? -15.194 -23.586 -18.567 1.00 57.31 187 ARG A C 1
ATOM 1516 O O . ARG A 1 187 ? -14.535 -23.336 -17.574 1.00 57.31 187 ARG A O 1
ATOM 1523 N N . LYS A 1 188 ? -15.096 -22.866 -19.681 1.00 59.97 188 LYS A N 1
ATOM 1524 C CA . LYS A 1 188 ? -14.245 -21.681 -19.796 1.00 59.97 188 LYS A CA 1
ATOM 1525 C C . LYS A 1 188 ? -14.647 -20.611 -18.766 1.00 59.97 188 LYS A C 1
ATOM 1527 O O . LYS A 1 188 ? -15.591 -19.855 -19.009 1.00 59.97 188 LYS A O 1
ATOM 1532 N N . GLY A 1 189 ? -13.912 -20.512 -17.66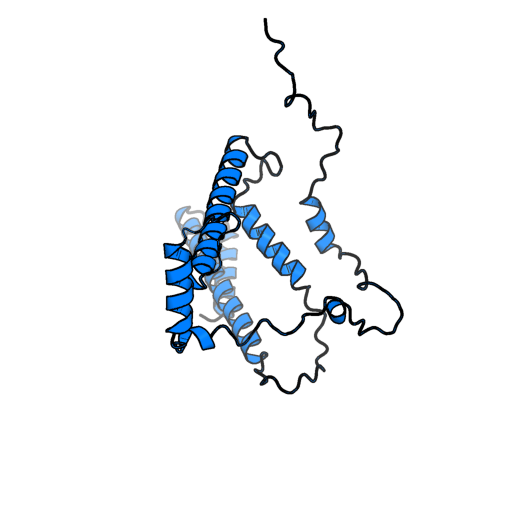2 1.00 63.03 189 GLY A N 1
ATOM 1533 C CA . GLY A 1 189 ? -14.021 -19.430 -16.680 1.00 63.03 189 GLY A CA 1
ATOM 1534 C C . GLY A 1 189 ? -13.965 -19.908 -15.230 1.00 63.03 189 GLY A C 1
ATOM 1535 O O . GLY A 1 189 ? -14.433 -20.992 -14.911 1.00 63.03 189 GLY A O 1
ATOM 1536 N N . GLN A 1 190 ? -13.417 -19.062 -14.351 1.00 61.56 190 GLN A N 1
ATOM 1537 C CA . GLN A 1 190 ? -13.434 -19.279 -12.902 1.00 61.56 190 GLN A CA 1
ATOM 1538 C C . GLN A 1 190 ? -14.862 -19.559 -12.421 1.00 61.56 190 GLN A C 1
ATOM 1540 O O . GLN A 1 190 ? -15.801 -18.881 -12.850 1.00 61.56 190 GLN A O 1
ATOM 1545 N N . ASP A 1 191 ? -15.014 -20.525 -11.514 1.00 63.44 191 ASP A N 1
ATOM 1546 C CA . ASP A 1 191 ? -16.287 -20.790 -10.850 1.00 63.44 191 ASP A CA 1
ATOM 1547 C C . ASP A 1 191 ? -16.720 -19.495 -10.147 1.00 63.44 191 ASP A C 1
ATOM 1549 O O . ASP A 1 191 ? -16.026 -18.987 -9.260 1.00 63.44 191 ASP A O 1
ATOM 1553 N N . ILE A 1 192 ? -17.805 -18.880 -10.626 1.00 63.38 192 ILE A N 1
ATOM 1554 C CA . ILE A 1 192 ? -18.280 -17.597 -10.101 1.00 63.38 192 ILE A CA 1
ATOM 1555 C C . ILE A 1 192 ? -18.867 -17.886 -8.724 1.00 63.38 192 ILE A C 1
ATOM 1557 O O . ILE A 1 192 ? -20.041 -18.225 -8.590 1.00 63.38 192 ILE A O 1
ATOM 1561 N N . ILE A 1 193 ? -18.027 -17.771 -7.699 1.00 70.00 193 ILE A N 1
ATOM 1562 C CA . ILE A 1 193 ? -18.456 -17.820 -6.309 1.00 70.00 193 ILE A CA 1
ATOM 1563 C C . ILE A 1 193 ? -19.292 -16.565 -6.072 1.00 70.00 193 ILE A C 1
ATOM 1565 O O . ILE A 1 193 ? -18.806 -15.440 -6.218 1.00 70.00 193 ILE A O 1
ATOM 1569 N N . GLU A 1 194 ? -20.571 -16.757 -5.756 1.00 64.94 194 GLU A N 1
ATOM 1570 C CA . GLU A 1 194 ? -21.429 -15.650 -5.352 1.00 64.94 194 GLU A CA 1
ATOM 1571 C C . GLU A 1 194 ? -20.827 -14.992 -4.099 1.00 64.94 194 GLU A C 1
ATOM 1573 O O . GLU A 1 194 ? -20.453 -15.709 -3.166 1.00 64.94 194 GLU A O 1
ATOM 1578 N N . PRO A 1 195 ? -20.690 -13.652 -4.075 1.00 64.12 195 PRO A N 1
ATOM 1579 C CA . PRO A 1 195 ? -20.140 -12.956 -2.922 1.00 64.12 195 PRO A CA 1
ATOM 1580 C C . PRO A 1 195 ? -20.987 -13.275 -1.695 1.00 64.12 195 PRO A C 1
ATOM 1582 O O . PRO A 1 195 ? -22.220 -13.215 -1.741 1.00 64.12 195 PRO A O 1
ATOM 1585 N N . ASP A 1 196 ? -20.318 -13.611 -0.600 1.00 67.75 196 ASP A N 1
ATOM 1586 C CA . ASP A 1 196 ? -20.977 -13.870 0.667 1.00 67.75 196 ASP A CA 1
ATOM 1587 C C . ASP A 1 196 ? -21.648 -12.596 1.223 1.00 67.75 196 ASP A C 1
ATOM 1589 O O . ASP A 1 196 ? -21.475 -11.462 0.749 1.00 67.75 196 ASP A O 1
ATOM 1593 N N . GLU A 1 197 ? -22.502 -12.777 2.234 1.00 62.16 197 GLU A N 1
ATOM 1594 C CA . GLU A 1 197 ? -23.223 -11.663 2.860 1.00 62.16 197 GLU A CA 1
ATOM 1595 C C . GLU A 1 197 ? -22.257 -10.626 3.482 1.00 62.16 197 GLU A C 1
ATOM 1597 O O . GLU A 1 197 ? -22.610 -9.448 3.602 1.00 62.16 197 GLU A O 1
ATOM 1602 N N . GLU A 1 198 ? -21.021 -11.024 3.813 1.00 60.12 198 GLU A N 1
ATOM 1603 C CA . GLU A 1 198 ? -19.964 -10.129 4.296 1.00 60.12 198 GLU A CA 1
ATOM 1604 C C . GLU A 1 198 ? -19.328 -9.302 3.163 1.00 60.12 198 GLU A C 1
ATOM 1606 O O . GLU A 1 198 ? -19.185 -8.084 3.322 1.00 60.12 198 GLU A O 1
ATOM 1611 N N . ASP A 1 199 ? -19.050 -9.875 1.987 1.00 59.53 199 ASP A N 1
ATOM 1612 C CA . ASP A 1 199 ? -18.572 -9.143 0.803 1.00 59.53 199 ASP A CA 1
ATOM 1613 C C . ASP A 1 199 ? -19.613 -8.150 0.268 1.00 59.53 199 ASP A C 1
ATOM 1615 O O . ASP A 1 199 ? -19.267 -7.086 -0.267 1.00 59.53 199 ASP A O 1
ATOM 1619 N N . SER A 1 200 ? -20.902 -8.422 0.488 1.00 60.53 200 SER A N 1
ATOM 1620 C CA . SER A 1 200 ? -21.978 -7.473 0.181 1.00 60.53 200 SER A CA 1
ATOM 1621 C C . SER A 1 200 ? -21.840 -6.163 0.968 1.00 60.53 200 SER A C 1
ATOM 1623 O O . SER A 1 200 ? -22.181 -5.098 0.446 1.00 60.53 200 SER A O 1
ATOM 1625 N N . SER A 1 201 ? -21.262 -6.182 2.176 1.00 59.69 201 SER A N 1
ATOM 1626 C CA . SER A 1 201 ? -20.981 -4.960 2.947 1.00 59.69 201 SER A CA 1
ATOM 1627 C C . SER A 1 201 ? -19.907 -4.071 2.294 1.00 59.69 201 SER A C 1
ATOM 1629 O O . SER A 1 201 ? -19.957 -2.843 2.424 1.00 59.69 201 SER A O 1
ATOM 1631 N N . LEU A 1 202 ? -18.989 -4.664 1.516 1.00 60.44 202 LEU A N 1
ATOM 1632 C CA . LEU A 1 202 ? -17.918 -3.960 0.802 1.00 60.44 202 LEU A CA 1
ATOM 1633 C C . LEU A 1 202 ? -18.410 -3.252 -0.468 1.00 60.44 202 LEU A C 1
ATOM 1635 O O . LEU A 1 202 ? -17.763 -2.313 -0.936 1.00 60.44 202 LEU A O 1
ATOM 1639 N N . SER A 1 203 ? -19.552 -3.660 -1.029 1.00 58.00 203 SER A N 1
ATOM 1640 C CA . SER A 1 203 ? -20.146 -3.012 -2.210 1.00 58.00 203 SER A CA 1
ATOM 1641 C C . SER A 1 203 ? -20.642 -1.585 -1.932 1.00 58.00 203 SER A C 1
ATOM 1643 O O . SER A 1 203 ? -20.651 -0.748 -2.832 1.00 58.00 203 SER A O 1
ATOM 1645 N N . ASN A 1 204 ? -20.939 -1.247 -0.671 1.00 60.44 204 ASN A N 1
ATOM 1646 C CA . ASN A 1 204 ? -21.348 0.106 -0.268 1.00 60.44 204 ASN A CA 1
ATOM 1647 C C . ASN A 1 204 ? -20.210 1.143 -0.310 1.00 60.44 204 ASN A C 1
ATOM 1649 O O . ASN A 1 204 ? -20.461 2.341 -0.140 1.00 60.44 204 ASN A O 1
ATOM 1653 N N . ILE A 1 205 ? -18.967 0.700 -0.512 1.00 63.69 205 ILE A N 1
ATOM 1654 C CA . ILE A 1 205 ? -17.777 1.557 -0.521 1.00 63.69 205 ILE A CA 1
ATOM 1655 C C . ILE A 1 205 ? -17.573 2.204 -1.901 1.00 63.69 205 ILE A C 1
ATOM 1657 O O . ILE A 1 205 ? -17.116 3.343 -1.982 1.00 63.69 205 ILE A O 1
ATOM 1661 N N . ILE A 1 206 ? -17.972 1.528 -2.985 1.00 56.75 206 ILE A N 1
ATOM 1662 C CA . ILE A 1 206 ? -17.921 2.072 -4.348 1.00 56.75 206 ILE A CA 1
ATOM 1663 C C . ILE A 1 206 ? -19.318 2.584 -4.711 1.00 56.75 206 ILE A C 1
ATOM 1665 O O . ILE A 1 206 ? -20.155 1.855 -5.235 1.00 56.75 206 ILE A O 1
ATOM 1669 N N . ARG A 1 207 ? -19.590 3.865 -4.443 1.00 58.41 207 ARG A N 1
ATOM 1670 C CA . ARG A 1 207 ? -20.803 4.518 -4.955 1.00 58.41 207 ARG A CA 1
ATOM 1671 C C . ARG A 1 207 ? -20.590 4.880 -6.423 1.00 58.41 207 ARG A C 1
ATOM 1673 O O . ARG A 1 207 ? -19.870 5.829 -6.725 1.00 58.41 207 ARG A O 1
ATOM 1680 N N . VAL A 1 208 ? -21.227 4.140 -7.329 1.00 55.38 208 VAL A N 1
ATOM 1681 C CA . VAL A 1 208 ? -21.362 4.545 -8.735 1.00 55.38 208 VAL A CA 1
ATOM 1682 C C . VAL A 1 208 ? -22.235 5.800 -8.757 1.00 55.38 208 VAL A C 1
ATOM 1684 O O . VAL A 1 208 ? -23.442 5.728 -8.540 1.00 55.38 208 VAL A O 1
ATOM 1687 N N . VAL A 1 209 ? -21.618 6.968 -8.934 1.00 52.75 209 VAL A N 1
ATOM 1688 C CA . VAL A 1 209 ? -22.355 8.223 -9.118 1.00 52.75 209 VAL A CA 1
ATOM 1689 C C . VAL A 1 209 ? -23.120 8.117 -10.435 1.00 52.75 209 VAL A C 1
ATOM 1691 O O . VAL A 1 209 ? -22.526 7.819 -11.471 1.00 52.75 209 VAL A O 1
ATOM 1694 N N . GLU A 1 210 ? -24.434 8.337 -10.402 1.00 55.44 210 GLU A N 1
ATOM 1695 C CA . GLU A 1 210 ? -25.250 8.328 -11.614 1.00 55.44 210 GLU A CA 1
ATOM 1696 C C . GLU A 1 210 ? -24.721 9.377 -12.613 1.00 55.44 210 GLU A C 1
ATOM 1698 O O . GLU A 1 210 ? -24.481 10.530 -12.235 1.00 55.44 210 GLU A O 1
ATOM 1703 N N . PRO A 1 211 ? -24.561 9.025 -13.903 1.00 58.06 211 PRO A N 1
ATOM 1704 C CA . PRO A 1 211 ? -23.899 9.878 -14.897 1.00 58.06 211 PRO A CA 1
ATOM 1705 C C . PRO A 1 211 ? -24.615 11.215 -15.152 1.00 58.06 211 PRO A C 1
ATOM 1707 O O . PRO A 1 211 ? -24.035 12.120 -15.742 1.00 58.06 211 PRO A O 1
ATOM 1710 N N . ASN A 1 212 ? -25.854 11.375 -14.677 1.00 57.62 212 ASN A N 1
ATOM 1711 C CA . ASN A 1 212 ? -26.643 12.598 -14.827 1.00 57.62 212 ASN A CA 1
ATOM 1712 C C . ASN A 1 212 ? -26.358 13.669 -13.762 1.00 57.62 212 ASN A C 1
ATOM 1714 O O . ASN A 1 212 ? -26.893 14.771 -13.863 1.00 57.62 212 ASN A O 1
ATOM 1718 N N . GLN A 1 213 ? -25.541 13.374 -12.745 1.00 55.28 213 GLN A N 1
ATOM 1719 C CA . GLN A 1 213 ? -25.251 14.315 -11.657 1.00 55.28 213 GLN A CA 1
ATOM 1720 C C . GLN A 1 213 ? -23.936 15.090 -11.853 1.00 55.28 213 GLN A C 1
ATOM 1722 O O . GLN A 1 213 ? -23.680 16.067 -11.149 1.00 55.28 213 GLN A O 1
ATOM 1727 N N . MET A 1 214 ? -23.121 14.703 -12.841 1.00 54.09 214 MET A N 1
ATOM 1728 C CA . MET A 1 214 ? -21.910 15.428 -13.226 1.00 54.09 214 MET A CA 1
ATOM 1729 C C . MET A 1 214 ? -22.178 16.280 -14.472 1.00 54.09 214 MET A C 1
ATOM 1731 O O . MET A 1 214 ? -22.150 15.800 -15.602 1.00 54.09 214 MET A O 1
ATOM 1735 N N . HIS A 1 215 ? -22.422 17.577 -14.274 1.00 47.75 215 HIS A N 1
ATOM 1736 C CA . HIS A 1 215 ? -22.439 18.547 -15.369 1.00 47.75 215 HIS A CA 1
ATOM 1737 C C . HIS A 1 215 ? -21.004 18.793 -15.869 1.00 47.75 215 HIS A C 1
ATOM 1739 O O . HIS A 1 215 ? -20.320 19.711 -15.423 1.00 47.75 215 HIS A O 1
ATOM 1745 N N . TYR A 1 216 ? -20.539 17.974 -16.812 1.00 52.00 216 TYR A N 1
ATOM 1746 C CA . TYR A 1 216 ? -19.321 18.227 -17.584 1.00 52.00 216 TYR A CA 1
ATOM 1747 C C . TYR A 1 216 ? -19.583 19.316 -18.637 1.00 52.00 216 TYR A C 1
ATOM 1749 O O . TYR A 1 216 ? -19.735 19.019 -19.817 1.00 52.00 216 TYR A O 1
ATOM 1757 N N . SER A 1 217 ? -19.687 20.586 -18.235 1.00 54.09 217 SER A N 1
ATOM 1758 C CA . SER A 1 217 ? -19.858 21.691 -19.199 1.00 54.09 217 SER A CA 1
ATOM 1759 C C . SER A 1 217 ? -18.944 22.895 -18.972 1.00 54.09 217 SER A C 1
ATOM 1761 O O . SER A 1 217 ? -19.174 23.942 -19.563 1.00 54.09 217 SER A O 1
ATOM 1763 N N . THR A 1 218 ? -17.906 22.787 -18.139 1.00 54.22 218 THR A N 1
ATOM 1764 C CA . THR A 1 218 ? -17.031 23.930 -17.807 1.00 54.22 218 THR A CA 1
ATOM 1765 C C . THR A 1 218 ? -15.636 23.882 -18.428 1.00 54.22 218 THR A C 1
ATOM 1767 O O . THR A 1 218 ? -14.871 24.821 -18.236 1.00 54.22 218 THR A O 1
ATOM 1770 N N . PHE A 1 219 ? -15.281 22.837 -19.183 1.00 59.28 219 PHE A N 1
ATOM 1771 C CA . PHE A 1 219 ? -13.900 22.664 -19.663 1.00 59.28 219 PHE A CA 1
ATOM 1772 C C . PHE A 1 219 ? -13.637 23.100 -21.110 1.00 59.28 219 PHE A C 1
ATOM 1774 O O . PHE A 1 219 ? -12.474 23.199 -21.486 1.00 59.28 219 PHE A O 1
ATOM 1781 N N . TYR A 1 220 ? -14.663 23.412 -21.907 1.00 55.50 220 TYR A N 1
ATOM 1782 C CA . TYR A 1 220 ? -14.477 23.907 -23.275 1.00 55.50 220 TYR A CA 1
ATOM 1783 C C . TYR A 1 220 ? -15.530 24.958 -23.628 1.00 55.50 220 TYR A C 1
ATOM 1785 O O . TYR A 1 220 ? -16.578 24.648 -24.184 1.00 55.50 220 TYR A O 1
ATOM 1793 N N . GLU A 1 221 ? -15.223 26.217 -23.334 1.00 57.69 221 GLU A N 1
ATOM 1794 C CA . GLU A 1 221 ? -15.801 27.344 -24.063 1.00 57.69 221 GLU A CA 1
ATOM 1795 C C . GLU A 1 221 ? -14.633 28.028 -24.797 1.00 57.69 221 GLU A C 1
ATOM 1797 O O . GLU A 1 221 ? -13.695 28.495 -24.138 1.00 57.69 221 GLU A O 1
ATOM 1802 N N . PRO A 1 222 ? -14.588 28.022 -26.144 1.00 60.94 222 PRO A N 1
ATOM 1803 C CA . PRO A 1 222 ? -13.583 28.776 -26.874 1.00 60.94 222 PRO A CA 1
ATOM 1804 C C . PRO A 1 222 ? -13.845 30.260 -26.621 1.00 60.94 222 PRO A C 1
ATOM 1806 O O . PRO A 1 222 ? -14.924 30.767 -26.914 1.00 60.94 222 PRO A O 1
ATOM 1809 N N . ARG A 1 223 ? -12.859 30.968 -26.064 1.00 52.94 223 ARG A N 1
ATOM 1810 C CA . ARG A 1 223 ? -12.858 32.432 -26.088 1.00 52.94 223 ARG A CA 1
ATOM 1811 C C . ARG A 1 223 ? -12.705 32.867 -27.540 1.00 52.94 223 ARG A C 1
ATOM 1813 O O . ARG A 1 223 ? -11.592 32.838 -28.064 1.00 52.94 223 ARG A O 1
ATOM 1820 N N . ASP A 1 224 ? -13.810 33.254 -28.162 1.00 60.00 224 ASP A N 1
ATOM 1821 C CA . ASP A 1 224 ? -13.766 34.016 -29.402 1.00 60.00 224 ASP A CA 1
ATOM 1822 C C . ASP A 1 224 ? -13.003 35.321 -29.139 1.00 60.00 224 ASP A C 1
ATOM 1824 O O . ASP A 1 224 ? -13.247 36.037 -28.163 1.00 60.00 224 ASP A O 1
ATOM 1828 N N . ALA A 1 225 ? -11.993 35.547 -29.971 1.00 50.09 225 ALA A N 1
ATOM 1829 C CA . ALA A 1 225 ? -11.145 36.721 -29.951 1.00 50.09 225 ALA A CA 1
ATOM 1830 C C . ALA A 1 225 ? -11.840 37.879 -30.678 1.00 50.09 225 ALA A C 1
ATOM 1832 O O . ALA A 1 225 ? -12.236 37.706 -31.828 1.00 50.09 225 ALA A O 1
ATOM 1833 N N . ASP A 1 226 ? -11.888 39.040 -30.024 1.00 45.84 226 ASP A N 1
ATOM 1834 C CA . ASP A 1 226 ? -11.971 40.372 -30.638 1.00 45.84 226 ASP A CA 1
ATOM 1835 C C . ASP A 1 226 ? -10.898 41.273 -30.004 1.00 45.84 226 ASP A C 1
ATOM 1837 O O . ASP A 1 226 ? -10.825 41.324 -28.749 1.00 45.84 226 ASP A O 1
#

Sequence (226 aa):
MSVWELQDMYDRNARILASTQGNSSRYVERITAEQAAIQTQLVEVHGMEVINTGLRNTRIVDDEEEDVEIKSEPPMSKAIDAKQRALAKFGTTASPSHIGVLGLNEAIEIERRAHAHDLERKQRMEERRQRHGYPMQNEVMSKQEREARIWAFMNYKPTESDLEDEEDDDEEDDPAEWFEDDQDDGRKGQDIIEPDEEDSSLSNIIRVVEPNQMHYSTFYEPRDAD

pLDDT: mean 70.11, std 14.3, range [44.97, 93.88]

Organism: NCBI:txid1447944

Foldseek 3Di:
DDLVVLVVLLVVLVVVLVDPPPPDPVVVVVSVVVNVVSVVVNCVVVVVVVVVVVVVPDDDDPPDDPPDDDPDPPPPDPVVVVVVVVVVVVVVVDDPPDLDDQDPVNVVVVVVVVVVVVVVVVVVVVVVCVVVPPDDVPDPDDPVRVVVVVVCVVPDDDDPVVVVPPPDDPPCPPVVVVPPCPPPVPPPDDDPDDDDPVVVVVVVSDDPDDPVVDPPDDPDDDPDDD

Radius of gyration: 31.06 Å; chains: 1; bounding box: 64×74×81 Å